Protein AF-A0AAU6WUY3-F1 (afdb_monomer)

Sequence (243 aa):
MKQLLLSMMAFVTIASFNACADSNAGQDPVLAKEFSENVQNFGRTVPVTMEKENGKYRVNFIITAQNFEIRDSKENAAYISMIGEAVKNETPIQIFLKANTNEIVKVGQPTEEDIRYFKSLLIRETSTEAQKAVSVIPNQATLNSLFTQIKNQSCGTSTASSPCITFRYAVDGCYARAHKMRQILLNAGYDCEKQFVYGNLKASTGTCCVSWGYHVAILVSFKNSSGTVEKESSILPFSPADR

Foldseek 3Di:
DDDDDDDDPPPPPPPPPPPPDPDPPDDDPPPPDDDDFDKAWPFKFQWQDWDDDDQWIWIDTPQKFDTAIEGNDPQCPVVSVVNVVSNVVRAMWTFIAGPPGSYTDDIHDDDPVRRVVVCVVPDPDPDPVLVFAAQEAEEPVSVVVLLVVLLLLEPPHPSHDPPGQPLVPPQTCLVVSQVVSQVSRVVVRHGFDKDKDADFDWDDPVVDIYTGRIHIHTWGWYQYPVRDIDIDTCRGSQDPVND

InterPro domains:
  IPR041325 Protein glutaminase [PF18626] (144-229)

Secondary structure (DSSP, 8-state):
----------------------------STT-S---S-EEEEEEE-EEEEEEETTEEEEEESS----EEEE--TTTHHHHHHHHHHHHHT--EEEEEETTS-BEEEEEPPPHHHHHHHHHHS------TTTTSBSEES-HHHHHHHHHHHHHTBTTSTTPPSSPB-TT--SS-HHHHHHHHHHHHHHTTB--EEEEEEEEEEEE-SS-EEEEEEEEEEEEEEE-TTS-EEEEE-SSS--GGG-

pLDDT: mean 82.08, std 21.5, range [34.03, 98.38]

Mean predicted aligned error: 10.73 Å

Nearest PDB structures (foldseek):
  3a55-assembly1_A  TM=9.846E-01  e=5.652E-31  Chryseobacterium proteolyticum
  3a56-assembly2_B  TM=9.783E-01  e=8.605E-31  Chryseobacterium proteolyticum
  2zk9-assembly1_X  TM=9.940E-01  e=7.557E-16  Chryseobacterium proteolyticum
  2ksv-assembly1_A  TM=9.233E-01  e=4.763E-14  Chryseobacterium proteolyticum
  6od8-assembly1_B  TM=2.548E-01  e=2.121E-01  Leishmania major

Structure (mmCIF, N/CA/C/O backbone):
data_AF-A0AAU6WUY3-F1
#
_entry.id   AF-A0AAU6WUY3-F1
#
loop_
_atom_site.group_PDB
_atom_site.id
_atom_site.type_symbol
_atom_site.label_atom_id
_atom_site.label_alt_id
_atom_site.label_comp_id
_atom_site.label_asym_id
_atom_site.label_entity_id
_atom_site.label_seq_id
_atom_site.pdbx_PDB_ins_code
_atom_site.Cartn_x
_atom_site.Cartn_y
_atom_site.Cartn_z
_atom_site.occupancy
_atom_site.B_iso_or_equiv
_atom_site.auth_seq_id
_atom_site.auth_comp_id
_atom_site.auth_asym_id
_atom_site.auth_atom_id
_atom_site.pdbx_PDB_model_num
ATOM 1 N N . MET A 1 1 ? 61.589 -29.752 15.578 1.00 40.12 1 MET A N 1
ATOM 2 C CA . MET A 1 1 ? 61.875 -28.330 15.275 1.00 40.12 1 MET A CA 1
ATOM 3 C C . MET A 1 1 ? 60.892 -27.827 14.232 1.00 40.12 1 MET A C 1
ATOM 5 O O . MET A 1 1 ? 60.634 -28.559 13.287 1.00 40.12 1 MET A O 1
ATOM 9 N N . LYS A 1 2 ? 60.455 -26.572 14.410 1.00 39.59 2 LYS A N 1
ATOM 10 C CA . LYS A 1 2 ? 59.565 -25.742 13.573 1.00 39.59 2 LYS A CA 1
ATOM 11 C C . LYS A 1 2 ? 58.068 -25.849 13.884 1.00 39.59 2 LYS A C 1
ATOM 13 O O . LYS A 1 2 ? 57.295 -26.505 13.203 1.00 39.59 2 LYS A O 1
ATOM 18 N N . GLN A 1 3 ? 57.717 -25.122 14.947 1.00 41.16 3 GLN A N 1
ATOM 19 C CA . GLN A 1 3 ? 56.430 -24.457 15.118 1.00 41.16 3 GLN A CA 1
ATOM 20 C C . GLN A 1 3 ? 56.194 -23.503 13.938 1.00 41.16 3 GLN A C 1
ATOM 22 O O . GLN A 1 3 ? 57.112 -22.779 13.548 1.00 41.16 3 GLN A O 1
ATOM 27 N N . LEU A 1 4 ? 54.973 -23.473 13.411 1.00 41.62 4 LEU A N 1
ATOM 28 C CA . LEU A 1 4 ? 54.480 -22.373 12.589 1.00 41.62 4 LEU A CA 1
ATOM 29 C C . LEU A 1 4 ? 53.161 -21.893 13.188 1.00 41.62 4 LEU A C 1
ATOM 31 O O . LEU A 1 4 ? 52.285 -22.678 13.544 1.00 41.62 4 LEU A O 1
ATOM 35 N N . LEU A 1 5 ? 53.148 -20.586 13.402 1.00 41.94 5 LEU A N 1
ATOM 36 C CA . LEU A 1 5 ? 52.250 -19.817 14.239 1.00 41.94 5 LEU A CA 1
ATOM 37 C C . LEU A 1 5 ? 50.854 -19.650 13.637 1.00 41.94 5 LEU A C 1
ATOM 39 O O . LEU A 1 5 ? 50.663 -19.634 12.424 1.00 41.94 5 LEU A O 1
ATOM 43 N N . LEU A 1 6 ? 49.922 -19.452 14.567 1.00 40.09 6 LEU A N 1
ATOM 44 C CA . LEU A 1 6 ? 48.590 -18.883 14.424 1.00 40.09 6 LEU A CA 1
ATOM 45 C C . LEU A 1 6 ? 48.490 -17.789 13.348 1.00 40.09 6 LEU A C 1
ATOM 47 O O . LEU A 1 6 ? 49.239 -16.815 13.372 1.00 40.09 6 LEU A O 1
ATOM 51 N N . SER A 1 7 ? 47.427 -17.850 12.549 1.00 37.53 7 SER A N 1
ATOM 52 C CA . SER A 1 7 ? 46.682 -16.648 12.169 1.00 37.53 7 SER A CA 1
ATOM 53 C C . SER A 1 7 ? 45.218 -17.019 11.962 1.00 37.53 7 SER A C 1
ATOM 55 O O . SER A 1 7 ? 44.795 -17.496 10.911 1.00 37.53 7 SER A O 1
ATOM 57 N N . MET A 1 8 ? 44.453 -16.866 13.038 1.00 36.66 8 MET A N 1
ATOM 58 C CA . MET A 1 8 ? 43.004 -16.964 13.049 1.00 36.66 8 MET A CA 1
ATOM 59 C C . MET A 1 8 ? 42.473 -15.603 12.580 1.00 36.66 8 MET A C 1
ATOM 61 O O . MET A 1 8 ? 42.298 -14.689 13.381 1.00 36.66 8 MET A O 1
ATOM 65 N N . MET A 1 9 ? 42.272 -15.436 11.270 1.00 38.97 9 MET A N 1
ATOM 66 C CA . MET A 1 9 ? 41.507 -14.304 10.741 1.00 38.97 9 MET A CA 1
ATOM 67 C C . MET A 1 9 ? 40.030 -14.534 11.064 1.00 38.97 9 MET A C 1
ATOM 69 O O . MET A 1 9 ? 39.283 -15.138 10.298 1.00 38.97 9 MET A O 1
ATOM 73 N N . ALA A 1 10 ? 39.614 -14.060 12.235 1.00 35.25 10 ALA A N 1
ATOM 74 C CA . ALA A 1 10 ? 38.214 -13.811 12.517 1.00 35.25 10 ALA A CA 1
ATOM 75 C C . ALA A 1 10 ? 37.766 -12.633 11.639 1.00 35.25 10 ALA A C 1
ATOM 77 O O . ALA A 1 10 ? 38.016 -11.472 11.961 1.00 35.25 10 ALA A O 1
ATOM 78 N N . PHE A 1 11 ? 37.123 -12.928 10.508 1.00 35.56 11 PHE A N 1
ATOM 79 C CA . PHE A 1 11 ? 36.297 -11.941 9.823 1.00 35.56 11 PHE A CA 1
ATOM 80 C C . PHE A 1 11 ? 35.119 -11.624 10.744 1.00 35.56 11 PHE A C 1
ATOM 82 O O . PHE A 1 11 ? 34.145 -12.369 10.818 1.00 35.56 11 PHE A O 1
ATOM 89 N N . VAL A 1 12 ? 35.229 -10.519 11.480 1.00 35.44 12 VAL A 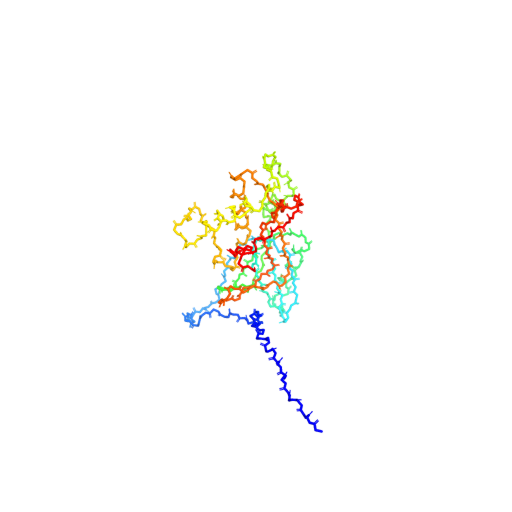N 1
ATOM 90 C CA . VAL A 1 12 ? 34.084 -9.891 12.133 1.00 35.44 12 VAL A CA 1
ATOM 91 C C . VAL A 1 12 ? 33.215 -9.331 11.012 1.00 35.44 12 VAL A C 1
ATOM 93 O O . VAL A 1 12 ? 33.414 -8.213 10.542 1.00 35.44 12 VAL A O 1
ATOM 96 N N . THR A 1 13 ? 32.261 -10.129 10.542 1.00 39.34 13 THR A N 1
ATOM 97 C CA . THR A 1 13 ? 31.106 -9.610 9.815 1.00 39.34 13 THR A CA 1
ATOM 98 C C . THR A 1 13 ? 30.351 -8.707 10.779 1.00 39.34 13 THR A C 1
ATOM 100 O O . THR A 1 13 ? 29.603 -9.184 11.633 1.00 39.34 13 THR A O 1
ATOM 103 N N . ILE A 1 14 ? 30.578 -7.397 10.676 1.00 36.28 14 ILE A N 1
ATOM 104 C CA . ILE A 1 14 ? 29.715 -6.392 11.290 1.00 36.28 14 ILE A CA 1
ATOM 105 C C . ILE A 1 14 ? 28.392 -6.466 10.528 1.00 36.28 14 ILE A C 1
ATOM 107 O O . ILE A 1 14 ? 28.176 -5.761 9.546 1.00 36.28 14 ILE A O 1
ATOM 111 N N . ALA A 1 15 ? 27.520 -7.377 10.948 1.00 35.53 15 ALA A N 1
ATOM 112 C CA . ALA A 1 15 ? 26.130 -7.363 10.546 1.00 35.53 15 ALA A CA 1
ATOM 113 C C . ALA A 1 15 ? 25.514 -6.095 11.144 1.00 35.53 15 ALA A C 1
ATOM 115 O O . ALA A 1 15 ? 25.182 -6.036 12.328 1.00 35.53 15 ALA A O 1
ATOM 116 N N . SER A 1 16 ? 25.422 -5.042 10.335 1.00 35.38 16 SER A N 1
ATOM 117 C CA . SER A 1 16 ? 24.645 -3.854 10.671 1.00 35.38 16 SER A CA 1
ATOM 118 C C . SER A 1 16 ? 23.174 -4.249 10.561 1.00 35.38 16 SER A C 1
ATOM 120 O O . SER A 1 16 ? 22.527 -4.060 9.533 1.00 35.38 16 SER A O 1
ATOM 122 N N . PHE A 1 17 ? 22.649 -4.881 11.609 1.00 35.12 17 PHE A N 1
ATOM 123 C CA . PHE A 1 17 ? 21.224 -5.132 11.742 1.00 35.12 17 PHE A CA 1
ATOM 124 C C . PHE A 1 17 ? 20.516 -3.793 11.969 1.00 35.12 17 PHE A C 1
ATOM 126 O O . PHE A 1 17 ? 20.179 -3.439 13.092 1.00 35.12 17 PHE A O 1
ATOM 133 N N . ASN A 1 18 ? 20.224 -3.063 10.891 1.00 42.22 18 ASN A N 1
ATOM 134 C CA . ASN A 1 18 ? 19.108 -2.117 10.878 1.00 42.22 18 ASN A CA 1
ATOM 135 C C . ASN A 1 18 ? 17.798 -2.915 10.766 1.00 42.22 18 ASN A C 1
ATOM 137 O O . ASN A 1 18 ? 17.021 -2.754 9.827 1.00 42.22 18 ASN A O 1
ATOM 141 N N . ALA A 1 19 ? 17.582 -3.841 11.700 1.00 44.91 19 ALA A N 1
ATOM 142 C CA . ALA A 1 19 ? 16.301 -4.498 11.865 1.00 44.91 19 ALA A CA 1
ATOM 143 C C . ALA A 1 19 ? 15.397 -3.516 12.613 1.00 44.91 19 ALA A C 1
ATOM 145 O O . ALA A 1 19 ? 15.735 -3.071 13.709 1.00 44.91 19 ALA A O 1
ATOM 146 N N . CYS A 1 20 ? 14.264 -3.152 12.012 1.00 48.16 20 CYS A N 1
ATOM 147 C CA . CYS A 1 20 ? 13.238 -2.372 12.692 1.00 48.16 20 CYS A CA 1
ATOM 148 C C . CYS A 1 20 ? 12.723 -3.172 13.898 1.00 48.16 20 CYS A C 1
ATOM 150 O O . CYS A 1 20 ? 11.859 -4.037 13.752 1.00 48.16 20 CYS A O 1
ATOM 152 N N . ALA A 1 21 ? 13.276 -2.906 15.081 1.00 47.56 21 ALA A N 1
ATOM 153 C CA . ALA A 1 21 ? 12.764 -3.430 16.338 1.00 47.56 21 ALA A CA 1
ATOM 154 C C . ALA A 1 21 ? 11.380 -2.830 16.620 1.00 47.56 21 ALA A C 1
ATOM 156 O O . ALA A 1 21 ? 11.106 -1.695 16.218 1.00 47.56 21 ALA A O 1
ATOM 157 N N . ASP A 1 22 ? 10.518 -3.588 17.306 1.00 43.31 22 ASP A N 1
ATOM 158 C CA . ASP A 1 22 ? 9.213 -3.142 17.807 1.00 43.31 22 ASP A CA 1
ATOM 159 C C . ASP A 1 22 ? 9.371 -1.933 18.727 1.00 43.31 22 ASP A C 1
ATOM 161 O O . ASP A 1 22 ? 9.485 -2.028 19.945 1.00 43.31 22 ASP A O 1
ATOM 165 N N . SER A 1 23 ? 9.407 -0.764 18.112 1.00 40.09 23 SER A N 1
ATOM 166 C CA . SER A 1 23 ? 9.369 0.516 18.778 1.00 40.09 23 SER A CA 1
ATOM 167 C C . SER A 1 23 ? 8.110 1.190 18.270 1.00 40.09 23 SER A C 1
ATOM 169 O O . SER A 1 23 ? 7.998 1.550 17.099 1.00 40.09 23 SER A O 1
ATOM 171 N N . ASN A 1 24 ? 7.129 1.307 19.166 1.00 48.69 24 ASN A N 1
ATOM 172 C CA . ASN A 1 24 ? 6.066 2.289 19.035 1.00 48.69 24 ASN A CA 1
ATOM 173 C C . ASN A 1 24 ? 6.765 3.649 18.963 1.00 48.69 24 ASN A C 1
ATOM 175 O O . ASN A 1 24 ? 7.098 4.224 19.999 1.00 48.69 24 ASN A O 1
ATOM 179 N N . ALA A 1 25 ? 7.092 4.102 17.754 1.00 38.44 25 ALA A N 1
ATOM 180 C CA . ALA A 1 25 ? 7.722 5.389 17.536 1.00 38.44 25 ALA A CA 1
ATOM 181 C C . ALA A 1 25 ? 6.677 6.460 17.854 1.00 38.44 25 ALA A C 1
ATOM 183 O O . ALA A 1 25 ? 5.872 6.858 17.012 1.00 38.44 25 ALA A O 1
ATOM 184 N N . GLY A 1 26 ? 6.659 6.838 19.132 1.00 40.81 26 GLY A N 1
ATOM 185 C CA . GLY A 1 26 ? 5.973 8.007 19.633 1.00 40.81 26 GLY A CA 1
ATOM 186 C C . GLY A 1 26 ? 6.422 9.232 18.851 1.00 40.81 26 GLY A C 1
ATOM 187 O O . GLY A 1 26 ? 7.600 9.404 18.539 1.00 40.81 26 GLY A O 1
ATOM 188 N N . GLN A 1 27 ? 5.435 10.052 18.518 1.00 42.16 27 GLN A N 1
ATOM 189 C CA . GLN A 1 27 ? 5.605 11.397 17.994 1.00 42.16 27 GLN A CA 1
ATOM 190 C C . GLN A 1 27 ? 6.476 12.231 18.956 1.00 42.16 27 GLN A C 1
ATOM 192 O O . GLN A 1 27 ? 6.448 12.013 20.169 1.00 42.16 27 GLN A O 1
ATOM 197 N N . ASP A 1 28 ? 7.239 13.178 18.402 1.00 34.03 28 ASP A N 1
ATOM 198 C CA . ASP A 1 28 ? 8.065 14.152 19.131 1.00 34.03 28 ASP A CA 1
ATOM 199 C C . ASP A 1 28 ? 7.352 14.751 20.370 1.00 34.03 28 ASP A C 1
ATOM 201 O O . ASP A 1 28 ? 6.192 15.160 20.274 1.00 34.03 28 ASP A O 1
ATOM 205 N N . PRO A 1 29 ? 8.028 14.893 21.531 1.00 39.06 29 PRO A N 1
ATOM 206 C CA . PRO A 1 29 ? 7.389 15.263 22.799 1.00 39.06 29 PRO A CA 1
ATOM 207 C C . PRO A 1 29 ? 7.098 16.767 22.980 1.00 39.06 29 PRO A C 1
ATOM 209 O O . PRO A 1 29 ? 6.797 17.204 24.091 1.00 39.06 29 PRO A O 1
ATOM 212 N N . VAL A 1 30 ? 7.145 17.589 21.928 1.00 35.44 30 VAL A N 1
ATOM 213 C CA . VAL A 1 30 ? 6.969 19.053 22.036 1.00 35.44 30 VAL A CA 1
ATOM 214 C C . VAL A 1 30 ? 5.628 19.503 21.456 1.00 35.44 30 VAL A C 1
ATOM 216 O O . VAL A 1 30 ? 5.576 20.359 20.586 1.00 35.44 30 VAL A O 1
ATOM 219 N N . LEU A 1 31 ? 4.526 18.912 21.920 1.00 38.56 31 LEU A N 1
ATOM 220 C CA . LEU A 1 31 ? 3.171 19.482 21.784 1.00 38.56 31 LEU A CA 1
ATOM 221 C C . LEU A 1 31 ? 2.159 18.764 22.692 1.00 38.56 31 LEU A C 1
ATOM 223 O O . LEU A 1 31 ? 1.013 18.524 22.333 1.00 38.56 31 LEU A O 1
ATOM 227 N N . ALA A 1 32 ? 2.576 18.411 23.908 1.00 39.41 32 ALA A N 1
ATOM 228 C CA . ALA A 1 32 ? 1.679 17.877 24.926 1.00 39.41 32 ALA A CA 1
ATOM 229 C C . ALA A 1 32 ? 1.196 19.008 25.845 1.00 39.41 32 ALA A C 1
ATOM 231 O O . ALA A 1 32 ? 1.676 19.160 26.967 1.00 39.41 32 ALA A O 1
ATOM 232 N N . LYS A 1 33 ? 0.243 19.817 25.371 1.00 37.31 33 LYS A N 1
ATOM 233 C CA . LYS A 1 33 ? -0.604 20.624 26.258 1.00 37.31 33 LYS A CA 1
ATOM 234 C C . LYS A 1 33 ? -2.048 20.636 25.759 1.00 37.31 33 LYS A C 1
ATOM 236 O O . LYS A 1 33 ? -2.333 21.160 24.693 1.00 37.31 33 LYS A O 1
ATOM 241 N N . GLU A 1 34 ? -2.892 20.044 26.605 1.00 39.94 34 GLU A N 1
ATOM 242 C CA . GLU A 1 34 ? -4.359 20.098 26.661 1.00 39.94 34 GLU A CA 1
ATOM 243 C C . GLU A 1 34 ? -5.139 19.464 25.502 1.00 39.94 34 GLU A C 1
ATOM 245 O O . GLU A 1 34 ? -5.411 20.086 24.484 1.00 39.94 34 GLU A O 1
ATOM 250 N N . PHE A 1 35 ? -5.600 18.226 25.711 1.00 41.66 35 PHE A N 1
ATOM 251 C CA . PHE A 1 35 ? -6.655 17.626 24.897 1.00 41.66 35 PHE A CA 1
ATOM 252 C C . PHE A 1 35 ? -7.702 16.977 25.808 1.00 41.66 35 PHE A C 1
ATOM 254 O O . PHE A 1 35 ? -7.475 15.910 26.378 1.00 41.66 35 PHE A O 1
ATOM 261 N N . SER A 1 36 ? -8.858 17.635 25.929 1.00 44.25 36 SER A N 1
ATOM 262 C CA . SER A 1 36 ? -10.130 16.948 26.165 1.00 44.25 36 SER A CA 1
ATOM 263 C C . SER A 1 36 ? -10.437 16.018 24.978 1.00 44.25 36 SER A C 1
ATOM 265 O O . SER A 1 36 ? -9.755 16.076 23.955 1.00 44.25 36 SER A O 1
ATOM 267 N N . GLU A 1 37 ? -11.422 15.132 25.132 1.00 57.41 37 GLU A N 1
ATOM 268 C CA . GLU A 1 37 ? -11.861 14.068 24.209 1.00 57.41 37 GLU A CA 1
ATOM 269 C C . GLU A 1 37 ? -12.087 14.513 22.741 1.00 57.41 37 GLU A C 1
ATOM 271 O O . GLU A 1 37 ? -13.210 14.582 22.249 1.00 57.41 37 GLU A O 1
ATOM 276 N N . ASN A 1 38 ? -11.020 14.801 21.997 1.00 77.75 38 ASN A N 1
ATOM 277 C CA . ASN A 1 38 ? -11.109 15.183 20.594 1.00 77.75 38 ASN A CA 1
ATOM 278 C C . ASN A 1 38 ? -11.126 13.918 19.732 1.00 77.75 38 ASN A C 1
ATOM 280 O O . ASN A 1 38 ? -10.112 13.244 19.535 1.00 77.75 38 ASN A O 1
ATOM 284 N N . VAL A 1 39 ? -12.319 13.590 19.243 1.00 89.69 39 VAL A N 1
ATOM 285 C CA . VAL A 1 39 ? -12.573 12.503 18.296 1.00 89.69 39 VAL A CA 1
ATOM 286 C C . VAL A 1 39 ? -12.534 13.065 16.874 1.00 89.69 39 VAL A C 1
ATOM 288 O O . VAL A 1 39 ? -13.268 13.994 16.544 1.00 89.69 39 VAL A O 1
ATOM 291 N N . GLN A 1 40 ? -11.698 12.491 16.013 1.00 94.19 40 GLN A N 1
ATOM 292 C CA . GLN A 1 40 ? -11.579 12.844 14.601 1.00 94.19 40 GLN A CA 1
ATOM 293 C C . GLN A 1 40 ? -12.434 11.905 13.743 1.00 94.19 40 GLN A C 1
ATOM 295 O O . GLN A 1 40 ? -12.291 10.686 13.803 1.00 94.19 40 GLN A O 1
ATOM 300 N N . ASN A 1 41 ? -13.301 12.463 12.895 1.00 94.12 41 ASN A N 1
ATOM 301 C CA . ASN A 1 41 ? -14.004 11.683 11.875 1.00 94.12 41 ASN A CA 1
ATOM 302 C C . ASN A 1 41 ? -13.031 11.352 10.732 1.00 94.12 41 ASN A C 1
ATOM 304 O O . ASN A 1 41 ? -12.638 12.244 9.983 1.00 94.12 41 ASN A O 1
ATOM 308 N N . PHE A 1 42 ? -12.639 10.083 10.614 1.00 94.94 42 PHE A N 1
ATOM 309 C CA . PHE A 1 42 ? -11.771 9.604 9.532 1.00 94.94 42 PHE A CA 1
ATOM 310 C C . PHE A 1 42 ? -12.536 9.462 8.212 1.00 94.94 42 PHE A C 1
ATOM 312 O O . PHE A 1 42 ? -11.955 9.551 7.134 1.00 94.94 42 PHE A O 1
ATOM 319 N N . GLY A 1 43 ? -13.855 9.282 8.300 1.00 94.94 43 GLY A N 1
ATOM 320 C CA . GLY A 1 43 ? -14.732 9.066 7.162 1.00 94.94 43 GLY A CA 1
ATOM 321 C C . GLY A 1 43 ? -15.135 7.605 7.018 1.00 94.94 43 GLY A C 1
ATOM 322 O O . GLY A 1 43 ? -15.145 6.836 7.981 1.00 94.94 43 GLY A O 1
ATOM 323 N N . ARG A 1 44 ? -15.537 7.242 5.802 1.00 95.69 44 ARG A N 1
ATOM 324 C CA . ARG A 1 44 ? -16.083 5.925 5.470 1.00 95.69 44 ARG A CA 1
ATOM 325 C C . ARG A 1 44 ? -15.069 5.133 4.670 1.00 95.69 44 ARG A C 1
ATOM 327 O O . ARG A 1 44 ? -14.428 5.677 3.776 1.00 95.69 44 ARG A O 1
ATOM 334 N N . THR A 1 45 ? -14.922 3.861 5.003 1.00 96.56 45 THR A N 1
ATOM 335 C CA . THR A 1 45 ? -13.939 2.978 4.373 1.00 96.56 45 THR A CA 1
ATOM 336 C C . THR A 1 45 ? -14.346 1.515 4.528 1.00 96.56 45 THR A C 1
ATOM 338 O O . THR A 1 45 ? -15.287 1.212 5.259 1.00 96.56 45 THR A O 1
ATOM 341 N N . VAL A 1 46 ? -13.639 0.612 3.850 1.00 96.94 46 VAL A N 1
ATOM 342 C CA . VAL A 1 46 ? -13.846 -0.839 3.927 1.00 96.94 46 VAL A CA 1
ATOM 343 C C . VAL A 1 46 ? -12.648 -1.469 4.641 1.00 96.94 46 VAL A C 1
ATOM 345 O O . VAL A 1 46 ? -11.520 -1.323 4.155 1.00 96.94 46 VAL A O 1
ATOM 348 N N . PRO A 1 47 ? -12.839 -2.128 5.797 1.00 97.19 47 PRO A N 1
ATOM 349 C CA . PRO A 1 47 ? -11.777 -2.881 6.446 1.00 97.19 47 PRO A CA 1
ATOM 350 C C . PRO A 1 47 ? -11.491 -4.155 5.650 1.00 97.19 47 PRO A C 1
ATOM 352 O O . PRO A 1 47 ? -12.408 -4.825 5.188 1.00 97.19 47 PRO A O 1
ATOM 355 N N . VAL A 1 48 ? -10.210 -4.477 5.485 1.00 95.69 48 VAL A N 1
ATOM 356 C CA . VAL A 1 48 ? -9.753 -5.624 4.680 1.00 95.69 48 VAL A CA 1
ATOM 357 C C . VAL A 1 48 ? -9.170 -6.739 5.537 1.00 95.69 48 VAL A C 1
ATOM 359 O O . VAL A 1 48 ? -9.303 -7.910 5.202 1.00 95.69 48 VAL A O 1
ATOM 362 N N . THR A 1 49 ? -8.548 -6.393 6.663 1.00 96.00 49 THR A N 1
ATOM 363 C CA . THR A 1 49 ? -8.016 -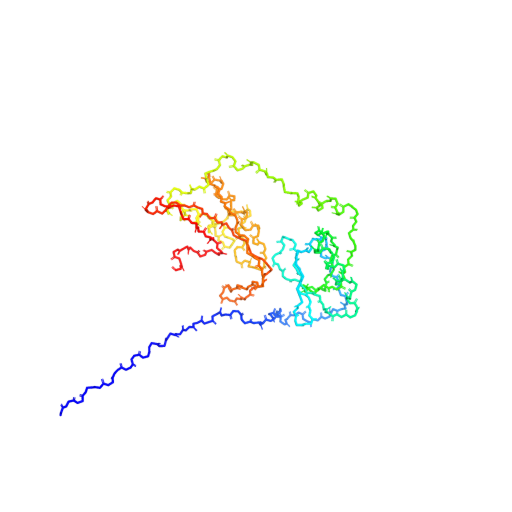7.360 7.624 1.00 96.00 49 THR A CA 1
ATOM 364 C C . THR A 1 49 ? -8.201 -6.843 9.044 1.00 96.00 49 THR A C 1
ATOM 366 O O . THR A 1 49 ? -8.237 -5.634 9.299 1.00 96.00 49 THR A O 1
ATOM 369 N N . MET A 1 50 ? -8.325 -7.784 9.977 1.00 96.56 50 MET A N 1
ATOM 370 C CA . MET A 1 50 ? -8.378 -7.521 11.407 1.00 96.56 50 MET A CA 1
ATOM 371 C C . MET A 1 50 ? -7.677 -8.659 12.141 1.00 96.56 50 MET A C 1
ATOM 373 O O . MET A 1 50 ? -8.088 -9.813 12.045 1.00 96.56 50 MET A O 1
ATOM 377 N N . GLU A 1 51 ? -6.620 -8.337 12.877 1.00 95.62 51 GLU A N 1
ATOM 378 C CA . GLU A 1 51 ? -5.772 -9.317 13.556 1.00 95.62 51 GLU A CA 1
ATOM 379 C C . GLU A 1 51 ? -5.581 -8.922 15.016 1.00 95.62 51 GLU A C 1
ATOM 381 O O . GLU A 1 51 ? -5.317 -7.761 15.326 1.00 95.62 51 GLU A O 1
ATOM 386 N N . LYS A 1 52 ? -5.710 -9.886 15.930 1.00 95.00 52 LYS A N 1
ATOM 387 C CA . LYS A 1 52 ? -5.502 -9.647 17.358 1.00 95.00 52 LYS A CA 1
ATOM 388 C C . LYS A 1 52 ? -4.020 -9.756 17.702 1.00 95.00 52 LYS A C 1
ATOM 390 O O . LYS A 1 52 ? -3.405 -10.787 17.452 1.00 95.00 52 LYS A O 1
ATOM 395 N N . GLU A 1 53 ? -3.474 -8.733 18.347 1.00 90.31 53 GLU A N 1
ATOM 396 C CA . GLU A 1 53 ? -2.083 -8.689 18.789 1.00 90.31 53 GLU A CA 1
ATOM 397 C C . GLU A 1 53 ? -1.968 -7.889 20.094 1.00 90.31 53 GLU A C 1
ATOM 399 O O . GLU A 1 53 ? -2.463 -6.769 20.197 1.00 90.31 53 GLU A O 1
ATOM 404 N N . ASN A 1 54 ? -1.326 -8.466 21.115 1.00 88.50 54 ASN A N 1
ATOM 405 C CA . ASN A 1 54 ? -0.972 -7.780 22.368 1.00 88.50 54 ASN A CA 1
ATOM 406 C C . ASN A 1 54 ? -2.126 -7.006 23.048 1.00 88.50 54 ASN A C 1
ATOM 408 O O . ASN A 1 54 ? -1.952 -5.876 23.502 1.00 88.50 54 ASN A O 1
ATOM 412 N N . GLY A 1 55 ? -3.323 -7.604 23.123 1.00 91.44 55 GLY A N 1
ATOM 413 C CA . GLY A 1 55 ? -4.491 -6.983 23.772 1.00 91.44 55 GLY A CA 1
ATOM 414 C C . GLY A 1 55 ? -5.159 -5.867 22.956 1.00 91.44 55 GLY A C 1
ATOM 415 O O . GLY A 1 55 ? -5.996 -5.125 23.471 1.00 91.44 55 GLY A O 1
ATOM 416 N N . LYS A 1 56 ? -4.807 -5.743 21.676 1.00 96.44 56 LYS A N 1
ATOM 417 C CA . LYS A 1 56 ? -5.452 -4.860 20.706 1.00 96.44 56 LYS A CA 1
ATOM 418 C C . LYS A 1 56 ? -5.779 -5.641 19.437 1.00 96.44 56 LYS A C 1
ATOM 420 O O . LYS A 1 56 ? -5.285 -6.747 19.228 1.00 96.44 56 LYS A O 1
ATOM 425 N N . TYR A 1 57 ? -6.601 -5.055 18.581 1.00 97.38 57 TYR A N 1
ATOM 426 C CA . TYR A 1 57 ? -6.757 -5.502 17.205 1.00 97.38 57 TYR A CA 1
ATOM 427 C C . TYR A 1 57 ? -6.094 -4.496 16.280 1.00 97.38 57 TYR A C 1
ATOM 429 O O . TYR A 1 57 ? -6.424 -3.312 16.340 1.00 97.38 57 TYR A O 1
ATOM 437 N N . ARG A 1 58 ? -5.196 -4.972 15.418 1.00 97.06 58 ARG A N 1
ATOM 438 C CA . ARG A 1 58 ? -4.729 -4.234 14.249 1.00 97.06 58 ARG A CA 1
ATOM 439 C C . ARG A 1 58 ? -5.782 -4.362 13.155 1.00 97.06 58 ARG A C 1
ATOM 441 O O . ARG A 1 58 ? -6.210 -5.469 12.841 1.00 97.06 58 ARG A O 1
ATOM 448 N N . VAL A 1 59 ? -6.181 -3.237 12.581 1.00 97.38 59 VAL A N 1
ATOM 449 C CA . VAL A 1 59 ? -7.171 -3.140 11.509 1.00 97.38 59 VAL A CA 1
ATOM 450 C C . VAL A 1 59 ? -6.518 -2.455 10.317 1.00 97.38 59 VAL A C 1
ATOM 452 O O . VAL A 1 59 ? -5.879 -1.411 10.470 1.00 97.38 59 VAL A O 1
ATOM 455 N N . ASN A 1 60 ? -6.689 -3.026 9.128 1.00 97.12 60 ASN A N 1
ATOM 456 C CA . ASN A 1 60 ? -6.284 -2.391 7.881 1.00 97.12 60 ASN A CA 1
ATOM 457 C C . ASN A 1 60 ? -7.505 -2.052 7.044 1.00 97.12 60 ASN A C 1
ATOM 459 O O . ASN A 1 60 ? -8.479 -2.804 7.003 1.00 97.12 60 ASN A O 1
ATOM 463 N N . PHE A 1 61 ? -7.424 -0.927 6.348 1.00 97.00 61 PHE A N 1
ATOM 464 C CA . PHE A 1 61 ? -8.473 -0.452 5.462 1.00 97.00 61 PHE A CA 1
ATOM 465 C C . PHE A 1 61 ? -8.004 -0.484 4.016 1.00 97.00 61 PHE A C 1
ATOM 467 O O . PHE A 1 61 ? -6.808 -0.483 3.728 1.00 97.00 61 PHE A O 1
ATOM 474 N N . ILE A 1 62 ? -8.960 -0.494 3.096 1.00 94.06 62 ILE A N 1
ATOM 475 C CA . ILE A 1 62 ? -8.657 -0.387 1.679 1.00 94.06 62 ILE A CA 1
ATOM 476 C C . ILE A 1 62 ? -7.889 0.912 1.378 1.00 94.06 62 ILE A C 1
ATOM 478 O O . ILE A 1 62 ? -8.098 1.945 2.017 1.00 94.06 62 ILE A O 1
ATOM 482 N N . ILE A 1 63 ? -7.019 0.864 0.365 1.00 93.31 63 ILE A N 1
ATOM 483 C CA . ILE A 1 63 ? -6.195 1.972 -0.143 1.00 93.31 63 ILE A CA 1
ATOM 484 C C . ILE A 1 63 ? -5.079 2.407 0.816 1.00 93.31 63 ILE A C 1
ATOM 486 O O . ILE A 1 63 ? -3.925 2.420 0.401 1.00 93.31 63 ILE A O 1
ATOM 490 N N . THR A 1 64 ? -5.357 2.760 2.068 1.00 96.12 64 THR A N 1
ATOM 491 C CA . THR A 1 64 ? -4.297 3.191 2.996 1.00 96.12 64 THR A CA 1
ATOM 492 C C . THR A 1 64 ? -3.401 2.021 3.397 1.00 96.12 64 THR A C 1
ATOM 494 O O . THR A 1 64 ? -3.873 0.941 3.742 1.00 96.12 64 THR A O 1
ATOM 497 N N . ALA A 1 65 ? -2.086 2.229 3.350 1.00 95.31 65 ALA A N 1
ATOM 498 C CA . ALA A 1 65 ? -1.118 1.242 3.821 1.00 95.31 65 ALA A CA 1
ATOM 499 C C . ALA A 1 65 ? -0.985 1.236 5.352 1.00 95.31 65 ALA A C 1
ATOM 501 O O . ALA A 1 65 ? -0.365 0.329 5.901 1.00 95.31 65 ALA A O 1
ATOM 502 N N . GLN A 1 66 ? -1.531 2.241 6.041 1.00 96.19 66 GLN A N 1
ATOM 503 C CA . GLN A 1 66 ? -1.353 2.414 7.476 1.00 96.19 66 GLN A CA 1
ATOM 504 C C . GLN A 1 66 ? -2.095 1.348 8.287 1.00 96.19 66 GLN A C 1
ATOM 506 O O . GLN A 1 66 ? -3.143 0.825 7.900 1.00 96.19 66 GLN A O 1
ATOM 511 N N . ASN A 1 67 ? -1.532 1.056 9.455 1.00 95.94 67 ASN A N 1
ATOM 512 C CA . ASN A 1 67 ? -2.151 0.217 10.468 1.00 95.94 67 ASN A CA 1
ATOM 513 C C . ASN A 1 67 ? -2.978 1.089 11.420 1.00 95.94 67 ASN A C 1
ATOM 515 O O . ASN A 1 67 ? -2.499 2.127 11.887 1.00 95.94 67 ASN A O 1
ATOM 519 N N . PHE A 1 68 ? -4.191 0.636 11.725 1.00 97.44 68 PHE A N 1
ATOM 520 C CA . PHE A 1 68 ? -5.057 1.204 12.754 1.00 97.44 68 PHE A CA 1
ATOM 521 C C . PHE A 1 68 ? -5.201 0.219 13.901 1.00 97.44 68 PHE A C 1
ATOM 523 O O . PHE A 1 68 ? -4.994 -0.980 13.720 1.00 97.44 68 PHE A O 1
ATOM 530 N N . GLU A 1 69 ? -5.546 0.712 15.084 1.00 97.50 69 GLU A N 1
ATOM 531 C CA . GLU A 1 69 ? -5.707 -0.139 16.257 1.00 97.50 69 GLU A CA 1
ATOM 532 C C . GLU A 1 69 ? -6.993 0.150 17.022 1.00 97.50 69 GLU A C 1
ATOM 534 O O . GLU A 1 69 ? -7.412 1.295 17.148 1.00 97.50 69 GLU A O 1
ATOM 539 N N . ILE A 1 70 ? -7.608 -0.892 17.574 1.00 97.88 70 ILE A N 1
ATOM 540 C CA . ILE A 1 70 ? -8.701 -0.782 18.544 1.00 97.88 70 ILE A CA 1
ATOM 541 C C . ILE A 1 70 ? -8.378 -1.651 19.759 1.00 97.88 70 ILE A C 1
ATOM 543 O O . ILE A 1 70 ? -7.954 -2.800 19.619 1.00 97.88 70 ILE A O 1
ATOM 547 N N . ARG A 1 71 ? -8.535 -1.106 20.970 1.00 97.25 71 ARG A N 1
ATOM 548 C CA . ARG A 1 71 ? -8.264 -1.857 22.209 1.00 97.25 71 ARG A CA 1
ATOM 549 C C . ARG A 1 71 ? -9.294 -2.958 22.406 1.00 97.25 71 ARG A C 1
ATOM 551 O O . ARG A 1 71 ? -10.486 -2.698 22.251 1.00 97.25 71 ARG A O 1
ATOM 558 N N . ASP A 1 72 ? -8.839 -4.135 22.827 1.00 97.38 72 ASP A N 1
ATOM 559 C CA . ASP A 1 72 ? -9.714 -5.236 23.223 1.00 97.38 72 ASP A CA 1
ATOM 560 C C . ASP A 1 72 ? -10.298 -4.961 24.618 1.00 97.38 72 ASP A C 1
ATOM 562 O O . ASP A 1 72 ? -9.724 -5.321 25.645 1.00 97.38 72 ASP A O 1
ATOM 566 N N . SER A 1 73 ? -11.415 -4.233 24.659 1.00 96.50 73 SER A N 1
ATOM 567 C CA . SER A 1 73 ? -12.120 -3.864 25.888 1.00 96.50 73 SER A CA 1
ATOM 568 C C . SER A 1 73 ? -13.614 -4.158 25.771 1.00 96.50 73 SER A C 1
ATOM 570 O O . SER A 1 73 ? -14.168 -4.252 24.674 1.00 96.50 73 SER A O 1
ATOM 572 N N . LYS A 1 74 ? -14.298 -4.258 26.919 1.00 96.38 74 LYS A N 1
ATOM 573 C CA . LYS A 1 74 ? -15.760 -4.437 26.954 1.00 96.38 74 LYS A CA 1
ATOM 574 C C . LYS A 1 74 ? -16.500 -3.288 26.262 1.00 96.38 74 LYS A C 1
ATOM 576 O O . LYS A 1 74 ? -17.504 -3.527 25.604 1.00 96.38 74 LYS A O 1
ATOM 581 N N . GLU A 1 75 ? -15.983 -2.069 26.383 1.00 95.62 75 GLU A N 1
ATOM 582 C CA . GLU A 1 75 ? -16.542 -0.859 25.763 1.00 95.62 75 GLU A CA 1
ATOM 583 C C . GLU A 1 75 ? -16.472 -0.919 24.231 1.00 95.62 75 GLU A C 1
ATOM 585 O O . GLU A 1 75 ? -17.402 -0.498 23.548 1.00 95.62 75 GLU A O 1
ATOM 590 N N . ASN A 1 76 ? -15.405 -1.512 23.691 1.00 97.56 76 ASN A N 1
ATOM 591 C CA . ASN A 1 76 ? -15.188 -1.633 22.252 1.00 97.56 76 ASN A CA 1
ATOM 592 C C . ASN A 1 76 ? -15.786 -2.906 21.642 1.00 97.56 76 ASN A C 1
ATOM 594 O O . ASN A 1 76 ? -15.714 -3.074 20.427 1.00 97.56 76 ASN A O 1
ATOM 598 N N . ALA A 1 77 ? -16.378 -3.804 22.436 1.00 97.62 77 ALA A N 1
ATOM 599 C CA . ALA A 1 77 ? -16.816 -5.121 21.969 1.00 97.62 77 ALA A CA 1
ATOM 600 C C . ALA A 1 77 ? -17.791 -5.045 20.778 1.00 97.62 77 ALA A C 1
ATOM 602 O O . ALA A 1 77 ? -17.644 -5.786 19.806 1.00 97.62 77 ALA A O 1
ATOM 603 N N . ALA A 1 78 ? -18.742 -4.106 20.814 1.00 97.81 78 ALA A N 1
ATOM 604 C CA . ALA A 1 78 ? -19.676 -3.888 19.710 1.00 97.81 78 ALA A CA 1
ATOM 605 C C . ALA A 1 78 ? -18.962 -3.386 18.441 1.00 97.81 78 ALA A C 1
ATOM 607 O O . ALA A 1 78 ? -19.212 -3.893 17.351 1.00 97.81 78 ALA A O 1
ATOM 608 N N . TYR A 1 79 ? -18.024 -2.443 18.580 1.00 98.38 79 TYR A N 1
ATOM 609 C CA . TYR A 1 79 ? -17.241 -1.918 17.458 1.00 98.38 79 TYR A CA 1
ATOM 610 C C . TYR A 1 79 ? -16.322 -2.976 16.846 1.00 98.38 79 TYR A C 1
ATOM 612 O O . TYR A 1 79 ? -16.240 -3.084 15.627 1.00 98.38 79 TYR A O 1
ATOM 620 N N . ILE A 1 80 ? -15.677 -3.791 17.683 1.00 98.38 80 ILE A N 1
ATOM 621 C CA . ILE A 1 80 ? -14.849 -4.926 17.261 1.00 98.38 80 ILE A CA 1
ATOM 622 C C . ILE A 1 80 ? -15.687 -5.910 16.442 1.00 98.38 80 ILE A C 1
ATOM 624 O O . ILE A 1 80 ? -15.263 -6.320 15.363 1.00 98.38 80 ILE A O 1
ATOM 628 N N . SER A 1 81 ? -16.896 -6.237 16.911 1.00 97.94 81 SER A N 1
ATOM 629 C CA . SER A 1 81 ? -17.822 -7.104 16.177 1.00 97.94 81 SER A CA 1
ATOM 630 C C . SER A 1 81 ? -18.219 -6.505 14.826 1.00 97.94 81 SER A C 1
ATOM 632 O O . SER A 1 81 ? -18.196 -7.210 13.822 1.00 97.94 81 SER A O 1
ATOM 634 N N . MET A 1 82 ? -18.536 -5.206 14.783 1.00 97.88 82 MET A N 1
ATOM 635 C CA . MET A 1 82 ? -18.893 -4.514 13.540 1.00 97.88 82 MET A CA 1
ATOM 636 C C . MET A 1 82 ? -17.745 -4.517 12.526 1.00 97.88 82 MET A C 1
ATOM 638 O O . MET A 1 82 ? -17.976 -4.774 11.349 1.00 97.88 82 MET A O 1
ATOM 642 N N . ILE A 1 83 ? -16.509 -4.261 12.968 1.00 98.38 83 ILE A N 1
ATOM 643 C CA . ILE A 1 83 ? -15.332 -4.316 12.090 1.00 98.38 83 ILE A CA 1
ATOM 644 C C . ILE A 1 83 ? -15.134 -5.744 11.572 1.00 98.38 83 ILE A C 1
ATOM 646 O O . ILE A 1 83 ? -14.945 -5.925 10.374 1.00 98.38 83 ILE A O 1
ATOM 650 N N . GLY A 1 84 ? -15.213 -6.756 12.441 1.00 97.94 84 GLY A N 1
ATOM 651 C CA . GLY A 1 84 ? -15.042 -8.155 12.042 1.00 97.94 84 GLY A CA 1
ATOM 652 C C . GLY A 1 84 ? -16.081 -8.620 11.017 1.00 97.94 84 GLY A C 1
ATOM 653 O O . GLY A 1 84 ? -15.738 -9.293 10.045 1.00 97.94 84 GLY A O 1
ATOM 654 N N . GLU A 1 85 ? -17.343 -8.221 11.188 1.00 97.31 85 GLU A N 1
ATOM 655 C CA . GLU A 1 85 ? -18.397 -8.490 10.207 1.00 97.31 85 GLU A CA 1
ATOM 656 C C . GLU A 1 85 ? -18.152 -7.745 8.889 1.00 97.31 85 GLU A C 1
ATOM 658 O O . GLU A 1 85 ? -18.280 -8.333 7.814 1.00 97.31 85 GLU A O 1
ATOM 663 N N . ALA A 1 86 ? -17.726 -6.483 8.963 1.00 97.00 86 ALA A N 1
ATOM 664 C CA . ALA A 1 86 ? -17.409 -5.684 7.789 1.00 97.00 86 ALA A CA 1
ATOM 665 C C . ALA A 1 86 ? -16.215 -6.230 6.991 1.00 97.00 86 ALA A C 1
ATOM 667 O O . ALA A 1 86 ? -16.264 -6.208 5.764 1.00 97.00 86 ALA A O 1
ATOM 668 N N . VAL A 1 87 ? -15.194 -6.780 7.661 1.00 97.00 87 VAL A N 1
ATOM 669 C CA . VAL A 1 87 ? -14.079 -7.496 7.012 1.00 97.00 87 VAL A CA 1
ATOM 670 C C . VAL A 1 87 ? -14.598 -8.723 6.268 1.00 97.00 87 VAL A C 1
ATOM 672 O O . VAL A 1 87 ? -14.258 -8.933 5.109 1.00 97.00 87 VAL A O 1
ATOM 675 N N . LYS A 1 88 ? -15.449 -9.532 6.913 1.00 96.25 88 LYS A N 1
ATOM 676 C CA . LYS A 1 88 ? -15.990 -10.762 6.316 1.00 96.25 88 LYS A CA 1
ATOM 677 C C . LYS A 1 88 ? -16.853 -10.488 5.082 1.00 96.25 88 LYS A C 1
ATOM 679 O O . LYS A 1 88 ? -16.839 -11.279 4.142 1.00 96.25 88 LYS A O 1
ATOM 684 N N . ASN A 1 89 ? -17.628 -9.409 5.120 1.00 93.69 89 ASN A N 1
ATOM 685 C CA . ASN A 1 89 ? -18.616 -9.086 4.094 1.00 93.69 89 ASN A CA 1
ATOM 686 C C . ASN A 1 89 ? -18.119 -8.044 3.076 1.00 93.69 89 ASN A C 1
ATOM 688 O O . ASN A 1 89 ? -18.880 -7.683 2.178 1.00 93.69 89 ASN A O 1
ATOM 692 N N . GLU A 1 90 ? -16.889 -7.540 3.230 1.00 92.94 90 GLU A N 1
ATOM 693 C CA . GLU A 1 90 ? -16.317 -6.435 2.445 1.00 92.94 90 GLU A CA 1
ATOM 694 C C . GLU A 1 90 ? -17.251 -5.207 2.377 1.00 92.94 90 GLU A C 1
ATOM 696 O O . GLU A 1 90 ? -17.444 -4.581 1.332 1.00 92.94 90 GLU A O 1
ATOM 701 N N . THR A 1 91 ? -17.875 -4.858 3.506 1.00 94.44 91 THR A N 1
ATOM 702 C CA . THR A 1 91 ? -18.837 -3.747 3.588 1.00 94.44 91 THR A CA 1
ATOM 703 C C . THR A 1 91 ? -18.221 -2.495 4.204 1.00 94.44 91 THR A C 1
ATOM 705 O O . THR A 1 91 ? -17.379 -2.600 5.098 1.00 94.44 91 THR A O 1
ATOM 708 N N . PRO A 1 92 ? -18.657 -1.291 3.791 1.00 97.12 92 PRO A N 1
ATOM 709 C CA . PRO A 1 92 ? -18.142 -0.061 4.370 1.00 97.12 92 PRO A CA 1
ATOM 710 C C . PRO A 1 92 ? -18.606 0.137 5.815 1.00 97.12 92 PRO A C 1
ATOM 712 O O . PRO A 1 92 ? -19.676 -0.315 6.209 1.00 97.12 92 PRO A O 1
ATOM 715 N N . ILE A 1 93 ? -17.811 0.874 6.584 1.00 97.38 93 ILE A N 1
ATOM 716 C CA . ILE A 1 93 ? -18.123 1.364 7.931 1.00 97.38 93 ILE A CA 1
ATOM 717 C C . ILE A 1 93 ? -17.590 2.787 8.091 1.00 97.38 93 ILE A C 1
ATOM 719 O O . ILE A 1 93 ? -16.660 3.202 7.391 1.00 97.38 93 ILE A O 1
ATOM 723 N N . GLN A 1 94 ? -18.169 3.549 9.018 1.00 97.56 94 GLN A N 1
ATOM 724 C CA . GLN A 1 94 ? -17.657 4.872 9.371 1.00 97.56 94 GLN A CA 1
ATOM 725 C C . GLN A 1 94 ? -16.692 4.770 10.552 1.00 97.56 94 GLN A C 1
ATOM 727 O O . GLN A 1 94 ? -17.038 4.200 11.583 1.00 97.56 94 GLN A O 1
ATOM 732 N N . ILE A 1 95 ? -15.503 5.353 10.424 1.00 97.88 95 ILE A N 1
ATOM 733 C CA . ILE A 1 95 ? -14.443 5.273 11.430 1.00 97.88 95 ILE A CA 1
ATOM 734 C C . ILE A 1 95 ? -14.243 6.624 12.108 1.00 97.88 95 ILE A C 1
ATOM 736 O O . ILE A 1 95 ? -14.172 7.675 11.466 1.00 97.88 95 ILE A O 1
ATOM 740 N N . PHE A 1 96 ? -14.102 6.573 13.427 1.00 97.38 96 PHE A N 1
ATOM 741 C CA . PHE A 1 96 ? -13.735 7.707 14.255 1.00 97.38 96 PHE A CA 1
ATOM 742 C C . PHE A 1 96 ? -12.489 7.357 15.059 1.00 97.38 96 PHE A C 1
ATOM 744 O O . PHE A 1 96 ? -12.434 6.320 15.729 1.00 97.38 96 PHE A O 1
ATOM 751 N N . LEU A 1 97 ? -11.497 8.234 14.986 1.00 97.31 97 LEU A N 1
ATOM 752 C CA . LEU A 1 97 ? -10.191 8.056 15.597 1.00 97.31 97 LEU A CA 1
ATOM 753 C C . LEU A 1 97 ? -10.031 8.992 16.785 1.00 97.31 97 LEU A C 1
ATOM 755 O O . LEU A 1 97 ? -10.632 10.066 16.839 1.00 97.31 97 LEU A O 1
ATOM 759 N N . LYS A 1 98 ? -9.178 8.613 17.724 1.00 95.75 98 LYS A N 1
ATOM 760 C CA . LYS A 1 98 ? -8.631 9.559 18.688 1.00 95.75 98 LYS A CA 1
ATOM 761 C C . LYS A 1 98 ? -7.744 10.564 17.945 1.00 95.75 98 LYS A C 1
ATOM 763 O O . LYS A 1 98 ? -6.977 10.182 17.065 1.00 95.75 98 LYS A O 1
ATOM 768 N N . ALA A 1 99 ? -7.859 11.850 18.278 1.00 91.94 99 ALA A N 1
ATOM 769 C CA . ALA A 1 99 ? -7.114 12.902 17.590 1.00 91.94 99 ALA A CA 1
ATOM 770 C C . ALA A 1 99 ? -5.606 12.609 17.529 1.00 91.94 99 ALA A C 1
ATOM 772 O O . ALA A 1 99 ? -4.989 12.258 18.536 1.00 91.94 99 ALA A O 1
ATOM 773 N N . ASN A 1 100 ? -5.028 12.812 16.342 1.00 89.94 100 ASN A N 1
ATOM 774 C CA . ASN A 1 100 ? -3.602 12.650 16.042 1.00 89.94 100 ASN A CA 1
ATOM 775 C C . ASN A 1 100 ? -3.047 11.226 16.235 1.00 89.94 100 ASN A C 1
ATOM 777 O O . ASN A 1 100 ? -1.827 11.049 16.268 1.00 89.94 100 ASN A O 1
ATOM 781 N N . THR A 1 101 ? -3.908 10.210 16.332 1.00 95.12 101 THR A N 1
ATOM 782 C CA . THR A 1 101 ? -3.499 8.803 16.400 1.00 95.12 101 THR A CA 1
ATOM 783 C C . THR A 1 101 ? -4.292 7.945 15.411 1.00 95.12 101 THR A C 1
ATOM 785 O O . THR A 1 101 ? -5.322 8.358 14.883 1.00 95.12 101 THR A O 1
ATOM 788 N N . ASN A 1 102 ? -3.828 6.712 15.195 1.00 96.12 102 ASN A N 1
ATOM 789 C CA . ASN A 1 102 ? -4.560 5.693 14.438 1.00 96.12 102 ASN A CA 1
ATOM 790 C C . ASN A 1 102 ? -5.392 4.777 15.364 1.00 96.12 102 ASN A C 1
ATOM 792 O O . ASN A 1 102 ? -5.706 3.642 15.004 1.00 96.12 102 ASN A O 1
ATOM 796 N N . GLU A 1 103 ? -5.728 5.251 16.570 1.00 97.25 103 GLU A N 1
ATOM 797 C CA . GLU A 1 103 ? -6.551 4.522 17.539 1.00 97.25 103 GLU A CA 1
ATOM 798 C C . GLU A 1 103 ? -8.036 4.758 17.242 1.00 97.25 103 GLU A C 1
ATOM 800 O O . GLU A 1 103 ? -8.534 5.879 17.347 1.00 97.25 103 GLU A O 1
ATOM 805 N N . ILE A 1 104 ? -8.751 3.696 16.882 1.00 98.00 104 ILE A N 1
ATOM 806 C CA . ILE A 1 104 ? -10.190 3.702 16.637 1.00 98.00 104 ILE A CA 1
ATOM 807 C C . ILE A 1 104 ? -10.913 3.754 17.982 1.00 98.00 104 ILE A C 1
ATOM 809 O O . ILE A 1 104 ? -10.715 2.898 18.845 1.00 98.00 104 ILE A O 1
ATOM 813 N N . VAL A 1 105 ? -11.790 4.745 18.131 1.00 96.81 105 VAL A N 1
ATOM 814 C CA . VAL A 1 105 ? -12.581 4.968 19.354 1.00 96.81 105 VAL A CA 1
ATOM 815 C C . VAL A 1 105 ? -14.080 4.796 19.135 1.00 96.81 105 VAL A C 1
ATOM 817 O O . VAL A 1 105 ? -14.828 4.630 20.095 1.00 96.81 105 VAL A O 1
ATOM 820 N N . LYS A 1 106 ? -14.541 4.830 17.879 1.00 97.50 106 LYS A N 1
ATOM 821 C CA . LYS A 1 106 ? -15.943 4.591 17.528 1.00 97.50 106 LYS A CA 1
ATOM 822 C C . LYS A 1 106 ? -16.080 4.112 16.087 1.00 97.50 106 LYS A C 1
ATOM 824 O O . LYS A 1 106 ? -15.338 4.539 15.202 1.00 97.50 106 LYS A O 1
ATOM 829 N N . VAL A 1 107 ? -17.078 3.259 15.864 1.00 97.69 107 VAL A N 1
ATOM 830 C CA . VAL A 1 107 ? -17.463 2.762 14.541 1.00 97.69 107 VAL A CA 1
ATOM 831 C C . VAL A 1 107 ? -18.949 3.033 14.318 1.00 97.69 107 VAL A C 1
ATOM 833 O O . VAL A 1 107 ? -19.777 2.756 15.184 1.00 97.69 107 VAL A O 1
ATOM 836 N N . GLY A 1 108 ? -19.278 3.623 13.173 1.00 95.44 108 GLY A N 1
ATOM 837 C CA . GLY A 1 108 ? -20.644 3.882 12.728 1.00 95.44 108 GLY A CA 1
ATOM 838 C C . GLY A 1 108 ? -21.088 2.900 11.648 1.00 95.44 108 GLY A C 1
ATOM 839 O O . GLY A 1 108 ? -20.271 2.405 10.869 1.00 95.44 108 GLY A O 1
ATOM 840 N N . GLN A 1 109 ? -22.395 2.644 11.600 1.00 93.50 109 GLN A N 1
ATOM 841 C CA . GLN A 1 109 ? -23.025 1.857 10.541 1.00 93.50 109 GLN A CA 1
ATOM 842 C C . GLN A 1 109 ? -22.949 2.601 9.194 1.00 93.50 109 GLN A C 1
ATOM 844 O O . GLN A 1 109 ? -23.055 3.833 9.185 1.00 93.50 109 GLN A O 1
ATOM 849 N N . PRO A 1 110 ? -22.779 1.893 8.066 1.00 90.56 110 PRO A N 1
ATOM 850 C CA . PRO A 1 110 ? -22.882 2.502 6.744 1.00 90.56 110 PRO A CA 1
ATOM 851 C C . PRO A 1 110 ? -24.330 2.867 6.407 1.00 90.56 110 PRO A C 1
ATOM 853 O O . PRO A 1 110 ? -25.273 2.237 6.887 1.00 90.56 110 PRO A O 1
ATOM 856 N N . THR A 1 111 ? -24.518 3.849 5.528 1.00 91.44 111 THR A N 1
ATOM 857 C CA . THR A 1 111 ? -25.812 4.075 4.872 1.00 91.44 111 THR A CA 1
ATOM 858 C C . THR A 1 111 ? -25.969 3.157 3.655 1.00 91.44 111 THR A C 1
ATOM 860 O O . THR A 1 111 ? -24.997 2.613 3.126 1.00 91.44 111 THR A O 1
ATOM 863 N N . GLU A 1 112 ? -27.194 2.998 3.148 1.00 91.25 112 GLU A N 1
ATOM 864 C CA . GLU A 1 112 ? -27.421 2.268 1.890 1.00 91.25 112 GLU A CA 1
ATOM 865 C C . GLU A 1 112 ? -26.694 2.911 0.698 1.00 91.25 112 GLU A C 1
ATOM 867 O O . GLU A 1 112 ? -26.233 2.213 -0.211 1.00 91.25 112 GLU A O 1
ATOM 872 N N . GLU A 1 113 ? -26.561 4.239 0.710 1.00 91.94 113 GLU A N 1
ATOM 873 C CA . GLU A 1 113 ? -25.804 4.990 -0.292 1.00 91.94 113 GLU A CA 1
ATOM 874 C C . GLU A 1 113 ? -24.314 4.652 -0.233 1.00 91.94 113 GLU A C 1
ATOM 876 O O . GLU A 1 113 ? -23.700 4.443 -1.278 1.00 91.94 113 GLU A O 1
ATOM 881 N N . ASP A 1 114 ? -23.751 4.509 0.971 1.00 91.12 114 ASP A N 1
ATOM 882 C CA . ASP A 1 114 ? -22.356 4.103 1.154 1.00 91.12 114 ASP A CA 1
ATOM 883 C C . ASP A 1 114 ? -22.112 2.717 0.576 1.00 91.12 114 ASP A C 1
ATOM 885 O O . ASP A 1 114 ? -21.168 2.508 -0.186 1.00 91.12 114 ASP A O 1
ATOM 889 N N . ILE A 1 115 ? -22.993 1.767 0.893 1.00 91.12 115 ILE A N 1
ATOM 890 C CA . ILE A 1 115 ? -22.897 0.400 0.378 1.00 91.12 115 ILE A CA 1
ATOM 891 C C . ILE A 1 115 ? -22.934 0.415 -1.151 1.00 91.12 115 ILE A C 1
ATOM 893 O O . ILE A 1 115 ? -22.134 -0.267 -1.791 1.00 91.12 115 ILE A O 1
ATOM 897 N N . ARG A 1 116 ? -23.835 1.200 -1.751 1.00 91.00 116 ARG A N 1
ATOM 898 C CA . ARG A 1 116 ? -23.943 1.320 -3.210 1.00 91.00 116 ARG A CA 1
ATOM 899 C C . ARG A 1 116 ? -22.685 1.932 -3.827 1.00 91.00 116 ARG A C 1
ATOM 901 O O . ARG A 1 116 ? -22.184 1.398 -4.812 1.00 91.00 116 ARG A O 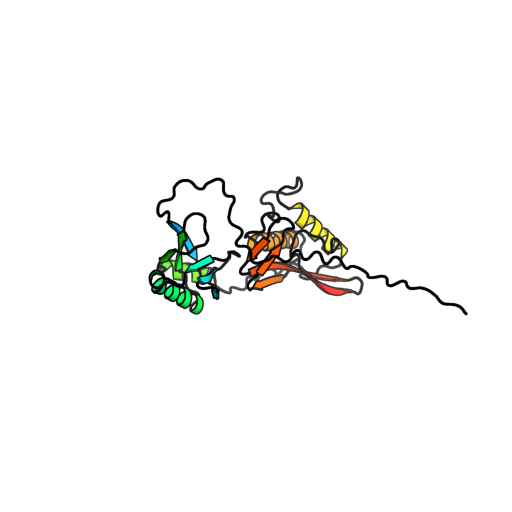1
ATOM 908 N N . TYR A 1 117 ? -22.173 3.008 -3.236 1.00 91.31 117 TYR A N 1
ATOM 909 C CA . TYR A 1 117 ? -20.977 3.710 -3.698 1.00 91.31 117 TYR A CA 1
ATOM 910 C C . TYR A 1 117 ? -19.725 2.827 -3.637 1.00 91.31 117 TYR A C 1
ATOM 912 O O . TYR A 1 117 ? -19.007 2.690 -4.625 1.00 91.31 117 TYR A O 1
ATOM 920 N N . PHE A 1 118 ? -19.471 2.163 -2.507 1.00 90.12 118 PHE A N 1
ATOM 921 C CA . PHE A 1 118 ? -18.306 1.284 -2.390 1.00 90.12 118 PHE A CA 1
ATOM 922 C C . PHE A 1 118 ? -18.430 0.058 -3.294 1.00 90.12 118 PHE A C 1
ATOM 924 O O . PHE A 1 118 ? -17.449 -0.320 -3.930 1.00 90.12 118 PHE A O 1
ATOM 931 N N . LYS A 1 119 ? -19.635 -0.505 -3.453 1.00 87.56 119 LYS A N 1
ATOM 932 C CA . LYS A 1 119 ? -19.856 -1.575 -4.431 1.00 87.56 119 LYS A CA 1
ATOM 933 C C . LYS A 1 119 ? -19.528 -1.138 -5.850 1.00 87.56 119 LYS A C 1
ATOM 935 O O . LYS A 1 119 ? -18.972 -1.958 -6.560 1.00 87.56 119 LYS A O 1
ATOM 940 N N . SER A 1 120 ? -19.821 0.103 -6.260 1.00 87.94 120 SER A N 1
ATOM 941 C CA . SER A 1 120 ? -19.498 0.572 -7.616 1.00 87.94 120 SER A CA 1
ATOM 942 C C . SER A 1 120 ? -18.009 0.853 -7.830 1.00 87.94 120 SER A C 1
ATOM 944 O O . SER A 1 120 ? -17.529 0.727 -8.950 1.00 87.94 120 SER A O 1
ATOM 946 N N . LEU A 1 121 ? -17.267 1.213 -6.779 1.00 85.62 121 LEU A N 1
ATOM 947 C CA . LEU A 1 121 ? -15.819 1.440 -6.863 1.00 85.62 121 LEU A CA 1
ATOM 948 C C . LEU A 1 121 ? -14.986 0.157 -6.805 1.00 85.62 121 LEU A C 1
ATOM 950 O O . LEU A 1 121 ? -13.888 0.116 -7.354 1.00 85.62 121 LEU A O 1
ATOM 954 N N . LEU A 1 122 ? -15.486 -0.868 -6.116 1.00 77.75 122 LEU A N 1
ATOM 955 C CA . LEU A 1 122 ? -14.781 -2.134 -5.902 1.00 77.75 122 LEU A CA 1
ATOM 956 C C . LEU A 1 122 ? -15.176 -3.215 -6.912 1.00 77.75 122 LEU A C 1
ATOM 958 O O . LEU A 1 122 ? -14.842 -4.387 -6.732 1.00 77.75 122 LEU A O 1
ATOM 962 N N . ILE A 1 123 ? -15.862 -2.835 -7.995 1.00 78.81 123 ILE A N 1
ATOM 963 C CA . ILE A 1 123 ? -16.174 -3.764 -9.079 1.00 78.81 123 ILE A CA 1
ATOM 964 C C . ILE A 1 123 ? -14.884 -4.151 -9.790 1.00 78.81 123 ILE A C 1
ATOM 966 O O . ILE A 1 123 ? -14.063 -3.323 -10.185 1.00 78.81 123 ILE A O 1
ATOM 970 N N . ARG A 1 124 ? -14.748 -5.453 -10.014 1.00 63.25 124 ARG A N 1
ATOM 971 C CA . ARG A 1 124 ? -13.721 -6.050 -10.855 1.00 63.25 124 ARG A CA 1
ATOM 972 C C . ARG A 1 124 ? -14.063 -5.834 -12.334 1.00 63.25 124 ARG A C 1
ATOM 974 O O . ARG A 1 124 ? -14.328 -6.790 -13.055 1.00 63.25 124 ARG A O 1
ATOM 981 N N . GLU A 1 125 ? -14.083 -4.585 -12.788 1.00 62.38 125 GLU A N 1
ATOM 982 C CA . GLU A 1 125 ? -14.131 -4.294 -14.220 1.00 62.38 125 GLU A CA 1
ATOM 983 C C . GLU A 1 125 ? -12.713 -4.376 -14.786 1.00 62.38 125 GLU A C 1
ATOM 985 O O . GLU A 1 125 ? -11.816 -3.612 -14.424 1.00 62.38 125 GLU A O 1
ATOM 990 N N . THR A 1 126 ? -12.473 -5.343 -15.668 1.00 58.75 126 THR A N 1
ATOM 991 C CA . THR A 1 126 ? -11.223 -5.413 -16.427 1.00 58.75 126 THR A CA 1
ATOM 992 C C . THR A 1 126 ? -11.246 -4.325 -17.499 1.00 58.75 126 THR A C 1
ATOM 994 O O . THR A 1 126 ? -11.745 -4.558 -18.599 1.00 58.75 126 THR A O 1
ATOM 997 N N . SER A 1 127 ? -10.735 -3.130 -17.184 1.00 57.62 127 SER A N 1
ATOM 998 C CA . SER A 1 127 ? -10.543 -2.079 -18.191 1.00 57.62 127 SER A CA 1
ATOM 999 C C . SER A 1 127 ? -9.506 -2.542 -19.225 1.00 57.62 127 SER A C 1
ATOM 1001 O O . SER A 1 127 ? -8.412 -3.007 -18.895 1.00 57.62 127 SER A O 1
ATOM 1003 N N . THR A 1 128 ? -9.867 -2.444 -20.503 1.00 55.34 128 THR A N 1
ATOM 1004 C CA . THR A 1 128 ? -9.041 -2.825 -21.658 1.00 55.34 128 THR A CA 1
ATOM 1005 C C . THR A 1 128 ? -8.065 -1.723 -22.088 1.00 55.34 128 THR A C 1
ATOM 1007 O O . THR A 1 128 ? -7.452 -1.822 -23.149 1.00 55.34 128 THR A O 1
ATOM 1010 N N . GLU A 1 129 ? -7.891 -0.660 -21.298 1.00 54.34 129 GLU A N 1
ATOM 1011 C CA . GLU A 1 129 ? -7.118 0.535 -21.684 1.00 54.34 129 GLU A CA 1
ATOM 1012 C C . GLU A 1 129 ? -5.615 0.263 -21.911 1.00 54.34 129 GLU A C 1
ATOM 1014 O O . GLU A 1 129 ? -4.916 1.087 -22.495 1.00 54.34 129 GLU A O 1
ATOM 1019 N N . ALA A 1 130 ? -5.114 -0.919 -21.536 1.00 54.69 130 ALA A N 1
ATOM 1020 C CA . ALA A 1 130 ? -3.739 -1.364 -21.780 1.00 54.69 130 ALA A CA 1
ATOM 1021 C C . ALA A 1 130 ? -3.434 -1.782 -23.240 1.00 54.69 130 ALA A C 1
ATOM 1023 O O . ALA A 1 130 ? -2.301 -2.139 -23.551 1.00 54.69 130 ALA A O 1
ATOM 1024 N N . GLN A 1 131 ? -4.405 -1.744 -24.161 1.00 57.00 131 GLN A N 1
ATOM 1025 C CA . GLN A 1 131 ? -4.302 -2.393 -25.481 1.00 57.00 131 GLN A CA 1
ATOM 1026 C C . GLN A 1 131 ? -3.225 -1.857 -26.452 1.00 57.00 131 GLN A C 1
ATOM 1028 O O . GLN A 1 131 ? -3.020 -2.470 -27.498 1.00 57.00 131 GLN A O 1
ATOM 1033 N N . LYS A 1 132 ? -2.517 -0.757 -26.153 1.00 66.25 132 LYS A N 1
ATOM 1034 C CA . LYS A 1 132 ? -1.459 -0.213 -27.038 1.00 66.25 132 LYS A CA 1
ATOM 1035 C C . LYS A 1 132 ? -0.038 -0.251 -26.471 1.00 66.25 132 LYS A C 1
ATOM 1037 O O . LYS A 1 132 ? 0.896 0.027 -27.217 1.00 66.25 132 LYS A O 1
ATOM 1042 N N . ALA A 1 133 ? 0.141 -0.565 -25.191 1.00 79.69 133 ALA A N 1
ATOM 1043 C CA . ALA A 1 133 ? 1.451 -0.514 -24.549 1.00 79.69 133 ALA A CA 1
ATOM 1044 C C . ALA A 1 133 ? 2.136 -1.889 -24.555 1.00 79.69 133 ALA A C 1
ATOM 1046 O O . ALA A 1 133 ? 1.497 -2.922 -24.355 1.00 79.69 133 ALA A O 1
ATOM 1047 N N . VAL A 1 134 ? 3.450 -1.910 -24.781 1.00 87.56 134 VAL A N 1
ATOM 1048 C CA . VAL A 1 134 ? 4.234 -3.150 -24.795 1.00 87.56 134 VAL A CA 1
ATOM 1049 C C . VAL A 1 134 ? 4.529 -3.576 -23.356 1.00 87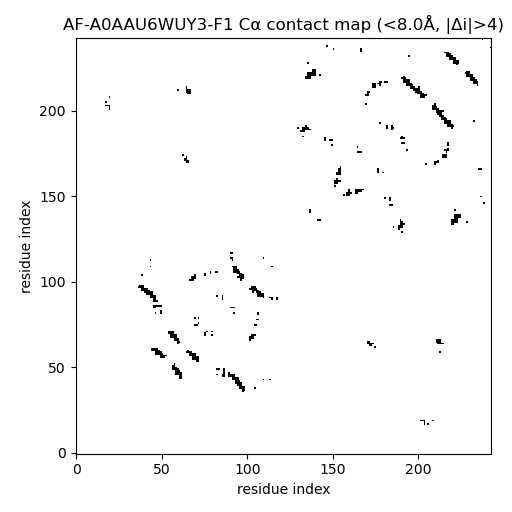.56 134 VAL A C 1
ATOM 1051 O O . VAL A 1 134 ? 5.101 -2.813 -22.582 1.00 87.56 134 VAL A O 1
ATOM 1054 N N . SER A 1 135 ? 4.172 -4.807 -22.987 1.00 89.38 135 SER A N 1
ATOM 1055 C CA . SER A 1 135 ? 4.349 -5.310 -21.612 1.00 89.38 135 SER A CA 1
ATOM 1056 C C . SER A 1 135 ? 5.771 -5.790 -21.287 1.00 89.38 135 SER A C 1
ATOM 1058 O O . SER A 1 135 ? 6.052 -6.119 -20.139 1.00 89.38 135 SER A O 1
ATOM 1060 N N . VAL A 1 136 ? 6.664 -5.871 -22.283 1.00 94.19 136 VAL A N 1
ATOM 1061 C CA . VAL A 1 136 ? 8.055 -6.326 -22.116 1.00 94.19 136 VAL A CA 1
ATOM 1062 C C . VAL A 1 136 ? 9.023 -5.293 -22.681 1.00 94.19 136 VAL A C 1
ATOM 1064 O O . VAL A 1 136 ? 9.055 -5.038 -23.885 1.00 94.19 136 VAL A O 1
ATOM 1067 N N . ILE A 1 137 ? 9.856 -4.735 -21.810 1.00 94.38 137 ILE A N 1
ATOM 1068 C CA . ILE A 1 137 ? 10.908 -3.784 -22.171 1.00 94.38 137 ILE A CA 1
ATOM 1069 C C . ILE A 1 137 ? 12.031 -4.508 -22.936 1.00 94.38 137 ILE A C 1
ATOM 1071 O O . ILE A 1 137 ? 12.436 -5.609 -22.553 1.00 94.38 137 ILE A O 1
ATOM 1075 N N . PRO A 1 138 ? 12.574 -3.916 -24.015 1.00 95.94 138 PRO A N 1
ATOM 1076 C CA . PRO A 1 138 ? 13.444 -4.632 -24.945 1.00 95.94 138 PRO A CA 1
ATOM 1077 C C . PRO A 1 138 ? 14.833 -4.984 -24.406 1.00 95.94 138 PRO A C 1
ATOM 1079 O O . PRO A 1 138 ? 15.442 -5.905 -24.942 1.00 95.94 138 PRO A O 1
ATOM 1082 N N . ASN A 1 139 ? 15.365 -4.249 -23.424 1.00 94.31 139 ASN A N 1
ATOM 1083 C CA . ASN A 1 139 ? 16.695 -4.486 -22.856 1.00 94.31 139 ASN A CA 1
ATOM 1084 C C . ASN A 1 139 ? 16.900 -3.739 -21.520 1.00 94.31 139 ASN A C 1
ATOM 1086 O O . ASN A 1 139 ? 16.149 -2.818 -21.183 1.00 94.31 139 ASN A O 1
ATOM 1090 N N . GLN A 1 140 ? 17.974 -4.089 -20.802 1.00 92.00 140 GLN A N 1
ATOM 1091 C CA . GLN A 1 140 ? 18.388 -3.441 -19.549 1.00 92.00 140 GLN A CA 1
ATOM 1092 C C . GLN A 1 140 ? 18.611 -1.924 -19.686 1.00 92.00 140 GLN A C 1
ATOM 1094 O O . GLN A 1 140 ? 18.303 -1.168 -18.767 1.00 92.00 140 GLN A O 1
ATOM 1099 N N . ALA A 1 141 ? 19.138 -1.443 -20.817 1.00 93.50 141 ALA A N 1
ATOM 1100 C CA . ALA A 1 141 ? 19.421 -0.017 -20.989 1.00 93.50 141 ALA A CA 1
ATOM 1101 C C . ALA A 1 141 ? 18.127 0.816 -21.027 1.00 93.50 141 ALA A C 1
ATOM 1103 O O . ALA A 1 141 ? 18.045 1.867 -20.389 1.00 93.50 141 ALA A O 1
ATOM 1104 N N . THR A 1 142 ? 17.087 0.323 -21.707 1.00 94.94 142 THR A N 1
ATOM 1105 C CA . THR A 1 142 ? 15.756 0.944 -21.695 1.00 94.94 142 THR A CA 1
ATOM 1106 C C . THR A 1 142 ? 15.138 0.905 -20.298 1.00 94.94 142 THR A C 1
ATOM 1108 O O . THR A 1 142 ? 14.597 1.917 -19.855 1.00 94.94 142 THR A O 1
ATOM 1111 N N . LEU A 1 143 ? 15.279 -0.210 -19.571 1.00 93.69 143 LEU A N 1
ATOM 1112 C CA . LEU A 1 143 ? 14.824 -0.317 -18.182 1.00 93.69 143 LEU A CA 1
ATOM 1113 C C . LEU A 1 143 ? 15.492 0.747 -17.287 1.00 93.69 143 LEU A C 1
ATOM 1115 O O . LEU A 1 143 ? 14.804 1.511 -16.611 1.00 93.69 143 LEU A O 1
ATOM 1119 N N . ASN A 1 144 ? 16.819 0.875 -17.351 1.00 92.31 144 ASN A N 1
ATOM 1120 C CA . ASN A 1 144 ? 17.587 1.863 -16.584 1.00 92.31 144 ASN A CA 1
ATOM 1121 C C . ASN A 1 144 ? 17.209 3.313 -16.938 1.00 92.31 144 ASN A C 1
ATOM 1123 O O . ASN A 1 144 ? 17.162 4.188 -16.067 1.00 92.31 144 ASN A O 1
ATOM 1127 N N . SER A 1 145 ? 16.917 3.582 -18.215 1.00 94.00 145 SER A N 1
ATOM 1128 C CA . SER A 1 145 ? 16.424 4.889 -18.660 1.00 94.00 145 SER A CA 1
ATOM 1129 C C . SER A 1 145 ? 15.068 5.220 -18.032 1.00 94.00 145 SER A C 1
ATOM 1131 O O . SER A 1 145 ? 14.886 6.317 -17.503 1.00 94.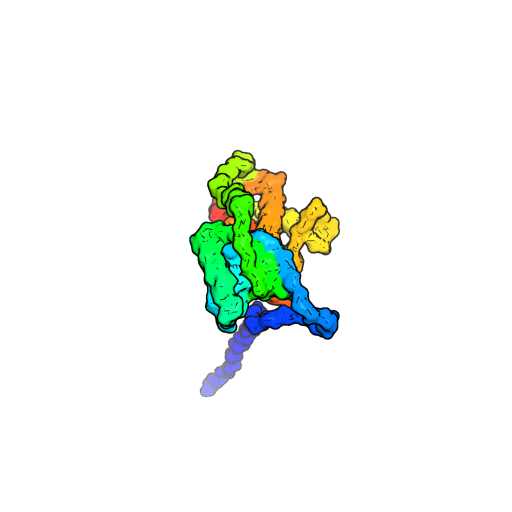00 145 SER A O 1
ATOM 1133 N N . LEU A 1 146 ? 14.134 4.265 -18.016 1.00 94.00 146 LEU A N 1
ATOM 1134 C CA . LEU A 1 146 ? 12.817 4.436 -17.395 1.00 94.00 146 LEU A CA 1
ATOM 1135 C C . LEU A 1 146 ? 12.926 4.631 -15.878 1.00 94.00 146 LEU A C 1
ATOM 1137 O O . LEU A 1 146 ? 12.271 5.515 -15.325 1.00 94.00 146 LEU A O 1
ATOM 1141 N N . PHE A 1 147 ? 13.814 3.892 -15.211 1.00 92.25 147 PHE A N 1
ATOM 1142 C CA . PHE A 1 147 ? 14.115 4.103 -13.794 1.00 92.25 147 PHE A CA 1
ATOM 1143 C C . PHE A 1 147 ? 14.641 5.505 -13.503 1.00 92.25 147 PHE A C 1
ATOM 1145 O O . PHE A 1 147 ? 14.221 6.145 -12.539 1.00 92.25 147 PHE A O 1
ATOM 1152 N N . THR A 1 148 ? 15.522 6.012 -14.362 1.00 93.00 148 THR A N 1
ATOM 1153 C CA . THR A 1 148 ? 16.057 7.369 -14.240 1.00 93.00 148 THR A CA 1
ATOM 1154 C C . THR A 1 148 ? 14.953 8.412 -14.429 1.00 93.00 148 THR A C 1
ATOM 1156 O O . THR A 1 148 ? 14.874 9.363 -13.654 1.00 93.00 148 THR A O 1
ATOM 1159 N N . GLN A 1 149 ? 14.046 8.218 -15.392 1.00 93.56 149 GLN A N 1
ATOM 1160 C CA . GLN A 1 149 ? 12.881 9.092 -15.584 1.00 93.56 149 GLN A CA 1
ATOM 1161 C C . GLN A 1 149 ? 11.962 9.104 -14.355 1.00 93.56 149 GLN A C 1
ATOM 1163 O O . GLN A 1 149 ? 11.554 10.175 -13.907 1.00 93.56 149 GLN A O 1
ATOM 1168 N N . ILE A 1 150 ? 11.690 7.937 -13.762 1.00 94.44 150 ILE A N 1
ATOM 1169 C CA . ILE A 1 150 ? 10.926 7.824 -12.512 1.00 94.44 150 ILE A CA 1
ATOM 1170 C C . ILE A 1 150 ? 11.632 8.563 -11.371 1.00 94.44 150 ILE A C 1
ATOM 1172 O O . ILE A 1 150 ? 11.008 9.364 -10.672 1.00 94.44 150 ILE A O 1
ATOM 1176 N N . LYS A 1 151 ? 12.938 8.336 -11.191 1.00 92.75 151 LYS A N 1
ATOM 1177 C CA . LYS A 1 151 ? 13.737 8.972 -10.135 1.00 92.75 151 LYS A CA 1
ATOM 1178 C C . LYS A 1 151 ? 13.770 10.492 -10.291 1.00 92.75 151 LYS A C 1
ATOM 1180 O O . LYS A 1 151 ? 13.643 11.200 -9.294 1.00 92.75 151 LYS A O 1
ATOM 1185 N N . ASN A 1 152 ? 13.839 10.997 -11.520 1.00 94.31 152 ASN A N 1
ATOM 1186 C CA . ASN A 1 152 ? 13.780 12.429 -11.817 1.00 94.31 152 ASN A CA 1
ATOM 1187 C C . ASN A 1 152 ? 12.417 13.064 -11.503 1.00 94.31 152 ASN A C 1
ATOM 1189 O O . ASN A 1 152 ? 12.331 14.279 -11.401 1.00 94.31 152 ASN A O 1
ATOM 1193 N N . GLN A 1 153 ? 11.357 12.275 -11.307 1.00 95.38 153 GLN A N 1
ATOM 1194 C CA . GLN A 1 153 ? 10.064 12.776 -10.830 1.00 95.38 153 GLN A CA 1
ATOM 1195 C C . GLN A 1 153 ? 9.942 12.767 -9.298 1.00 95.38 153 GLN A C 1
ATOM 1197 O O . GLN A 1 153 ? 8.868 13.049 -8.772 1.00 95.38 153 GLN A O 1
ATOM 1202 N N . SER A 1 154 ? 11.012 12.471 -8.555 1.00 94.50 154 SER A N 1
ATOM 1203 C CA . SER A 1 154 ? 10.989 12.478 -7.086 1.00 94.50 154 SER A CA 1
ATOM 1204 C C . SER A 1 154 ? 10.754 13.880 -6.521 1.00 94.50 154 SER A C 1
ATOM 1206 O O . SER A 1 154 ? 11.451 14.832 -6.879 1.00 94.50 154 SER A O 1
ATOM 1208 N N . CYS A 1 155 ? 9.840 14.009 -5.559 1.00 93.38 155 CYS A N 1
ATOM 1209 C CA . CYS A 1 155 ? 9.656 15.257 -4.819 1.00 93.38 155 CYS A CA 1
ATOM 1210 C C . CYS A 1 155 ? 10.947 15.702 -4.111 1.00 93.38 155 CYS A C 1
ATOM 1212 O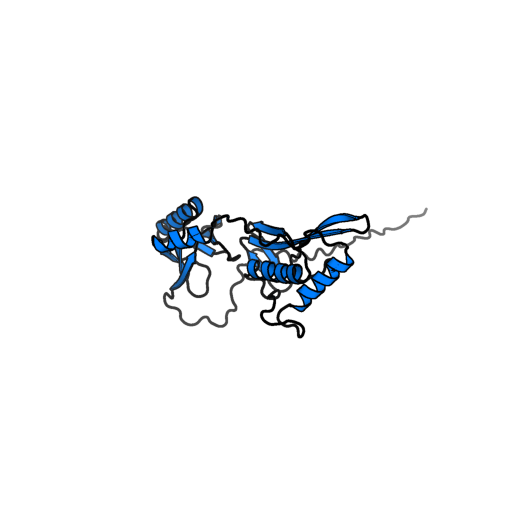 O . CYS A 1 155 ? 11.668 14.884 -3.533 1.00 93.38 155 CYS A O 1
ATOM 1214 N N . GLY A 1 156 ? 11.216 17.011 -4.128 1.00 91.00 156 GLY A N 1
ATOM 1215 C CA . GLY A 1 156 ? 12.437 17.601 -3.566 1.00 91.00 156 GLY A CA 1
ATOM 1216 C C . GLY A 1 156 ? 13.653 17.550 -4.498 1.00 91.00 156 GLY A C 1
ATOM 1217 O O . GLY A 1 156 ? 14.769 17.794 -4.044 1.00 91.00 156 GLY A O 1
ATOM 1218 N N . THR A 1 157 ? 13.451 17.224 -5.776 1.00 90.44 157 THR A N 1
ATOM 1219 C CA . THR A 1 157 ? 14.449 17.386 -6.844 1.00 90.44 157 THR A CA 1
ATOM 1220 C C . THR A 1 157 ? 14.067 18.566 -7.738 1.00 90.44 157 THR A C 1
ATOM 1222 O O . THR A 1 157 ? 12.891 18.912 -7.836 1.00 90.44 157 THR A O 1
ATOM 1225 N N . SER A 1 158 ? 15.047 19.187 -8.397 1.00 92.62 158 SER A N 1
ATOM 1226 C CA . SER A 1 158 ? 14.814 20.287 -9.346 1.00 92.62 158 SER A CA 1
ATOM 1227 C C . SER A 1 158 ? 14.264 19.825 -10.701 1.00 92.62 158 SER A C 1
ATOM 1229 O O . SER A 1 158 ? 13.858 20.655 -11.508 1.00 92.62 158 SER A O 1
ATOM 1231 N N . THR A 1 159 ? 14.262 18.517 -10.966 1.00 91.69 159 THR A N 1
ATOM 1232 C CA . THR A 1 159 ? 13.861 17.915 -12.245 1.00 91.69 159 THR A CA 1
ATOM 1233 C C . THR A 1 159 ? 12.400 17.463 -12.277 1.00 91.69 159 THR A C 1
ATOM 1235 O O . THR A 1 159 ? 11.866 17.197 -13.357 1.00 91.69 159 THR A O 1
ATOM 1238 N N . ALA A 1 160 ? 11.736 17.383 -11.121 1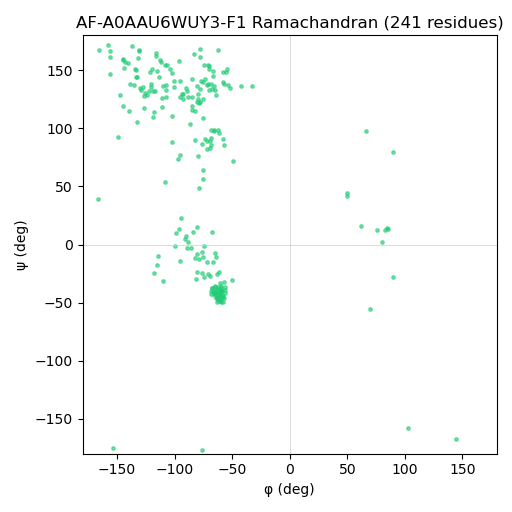.00 92.50 160 ALA A N 1
ATOM 1239 C CA . ALA A 1 160 ? 10.372 16.883 -11.026 1.00 92.50 160 ALA A CA 1
ATOM 1240 C C . ALA A 1 160 ? 9.337 17.914 -11.492 1.00 92.50 160 ALA A C 1
ATOM 1242 O O . ALA A 1 160 ? 9.415 19.100 -11.175 1.00 92.50 160 ALA A O 1
ATOM 1243 N N . SER A 1 161 ? 8.315 17.436 -12.203 1.00 92.81 161 SER A N 1
ATOM 1244 C CA . SER A 1 161 ? 7.125 18.222 -12.538 1.00 92.81 161 SER A CA 1
ATOM 1245 C C . SER A 1 161 ? 6.003 17.951 -11.534 1.00 92.81 161 SER A C 1
ATOM 1247 O O . SER A 1 161 ? 5.983 16.911 -10.876 1.00 92.81 161 SER A O 1
ATOM 1249 N N . SER A 1 162 ? 5.052 18.880 -11.408 1.00 93.19 162 SER A N 1
ATOM 1250 C CA . SER A 1 162 ? 3.896 18.694 -10.525 1.00 93.19 162 SER A CA 1
ATOM 1251 C C . SER A 1 162 ? 2.812 17.822 -11.187 1.00 93.19 162 SER A C 1
ATOM 1253 O O . SER A 1 162 ? 2.493 18.058 -12.354 1.00 93.19 162 SER A O 1
ATOM 1255 N N . PRO A 1 163 ? 2.203 16.849 -10.478 1.00 93.50 163 PRO A N 1
ATOM 1256 C CA . PRO A 1 163 ? 2.571 16.373 -9.143 1.00 93.50 163 PRO A CA 1
ATOM 1257 C C . PRO A 1 163 ? 3.789 15.431 -9.180 1.00 93.50 163 PRO A C 1
ATOM 1259 O O . PRO A 1 163 ? 3.834 14.489 -9.978 1.00 93.50 163 PRO A O 1
ATOM 1262 N N . CYS A 1 164 ? 4.741 15.661 -8.271 1.00 95.88 164 CYS A N 1
ATOM 1263 C CA . CYS A 1 164 ? 5.934 14.830 -8.100 1.00 95.88 164 CYS A CA 1
ATOM 1264 C C . CYS A 1 164 ? 5.625 13.530 -7.331 1.00 95.88 164 CYS A C 1
ATOM 1266 O O . CYS A 1 164 ? 4.619 13.417 -6.628 1.00 95.88 164 CYS A O 1
ATOM 1268 N N . ILE A 1 165 ? 6.510 12.535 -7.432 1.00 95.44 165 ILE A N 1
ATOM 1269 C CA . ILE A 1 165 ? 6.405 11.263 -6.712 1.00 95.44 165 ILE A CA 1
ATOM 1270 C C . ILE A 1 165 ? 7.006 11.411 -5.311 1.00 95.44 165 ILE A C 1
ATOM 1272 O O . ILE A 1 165 ? 8.200 11.664 -5.137 1.00 95.44 165 ILE A O 1
ATOM 1276 N N . THR A 1 166 ? 6.186 11.199 -4.287 1.00 94.81 166 THR A N 1
ATOM 1277 C CA . THR A 1 166 ? 6.528 11.392 -2.870 1.00 94.81 166 THR A CA 1
ATOM 1278 C C . THR A 1 166 ? 7.353 10.242 -2.272 1.00 94.81 166 THR A C 1
ATOM 1280 O O . THR A 1 166 ? 7.039 9.740 -1.199 1.00 94.81 166 THR A O 1
ATOM 1283 N N . PHE A 1 167 ? 8.433 9.799 -2.929 1.00 91.81 167 PHE A N 1
ATOM 1284 C CA . PHE A 1 167 ? 9.260 8.675 -2.446 1.00 91.81 167 PHE A CA 1
ATOM 1285 C C . PHE A 1 167 ? 9.839 8.878 -1.039 1.00 91.81 167 PHE A C 1
ATOM 1287 O O . PHE A 1 167 ? 9.986 7.915 -0.295 1.00 91.81 167 PHE A O 1
ATOM 1294 N N . ARG A 1 168 ? 10.145 10.127 -0.664 1.00 89.25 168 ARG A N 1
ATOM 1295 C CA . ARG A 1 168 ? 10.673 10.474 0.667 1.00 89.25 168 ARG A CA 1
ATOM 1296 C C . ARG A 1 168 ? 9.629 10.372 1.784 1.00 89.25 168 ARG A C 1
ATOM 1298 O O . ARG A 1 168 ? 9.999 10.355 2.951 1.00 89.25 168 ARG A O 1
ATOM 1305 N N . TYR A 1 169 ? 8.343 10.302 1.442 1.00 90.75 169 TYR A N 1
ATOM 1306 C CA . TYR A 1 169 ? 7.257 10.119 2.397 1.00 90.75 169 TYR A CA 1
ATOM 1307 C C . TYR A 1 169 ? 6.786 8.662 2.360 1.00 90.75 169 TYR A C 1
ATOM 1309 O O . TYR A 1 169 ? 5.902 8.285 1.592 1.00 90.75 169 TYR A O 1
ATOM 1317 N N . ALA A 1 170 ? 7.427 7.825 3.176 1.00 91.06 170 ALA A N 1
ATOM 1318 C CA . ALA A 1 170 ? 7.198 6.382 3.184 1.00 91.06 170 ALA A CA 1
ATOM 1319 C C . ALA A 1 170 ? 5.965 5.949 4.002 1.00 91.06 170 ALA A C 1
ATOM 1321 O O . ALA A 1 170 ? 5.546 4.805 3.883 1.00 91.06 170 ALA A O 1
ATOM 1322 N N . VAL A 1 171 ? 5.372 6.839 4.806 1.00 91.19 171 VAL A N 1
ATOM 1323 C CA . VAL A 1 171 ? 4.291 6.503 5.756 1.00 91.19 171 VAL A CA 1
ATOM 1324 C C . VAL A 1 171 ? 3.077 5.875 5.064 1.00 91.19 171 VAL A C 1
ATOM 1326 O O . VAL A 1 171 ? 2.570 4.860 5.527 1.00 91.19 171 VAL A O 1
ATOM 1329 N N . ASP A 1 172 ? 2.642 6.436 3.934 1.00 94.31 172 ASP A N 1
ATOM 1330 C CA . ASP A 1 172 ? 1.491 5.950 3.164 1.00 94.31 172 ASP A CA 1
ATOM 1331 C C . ASP A 1 172 ? 1.634 6.337 1.677 1.00 94.31 172 ASP A C 1
ATOM 1333 O O . ASP A 1 172 ? 2.665 6.871 1.261 1.00 94.31 172 ASP A O 1
ATOM 1337 N N . GLY A 1 173 ? 0.626 6.069 0.845 1.00 94.88 173 GLY A N 1
ATOM 1338 C CA . GLY A 1 173 ? 0.542 6.544 -0.539 1.00 94.88 173 GLY A CA 1
ATOM 1339 C C . GLY A 1 173 ? 1.288 5.679 -1.557 1.00 94.88 173 GLY A C 1
ATOM 1340 O O . GLY A 1 173 ? 1.513 6.116 -2.688 1.00 94.88 173 GLY A O 1
ATOM 1341 N N . CYS A 1 174 ? 1.681 4.455 -1.186 1.00 94.81 174 CYS A N 1
ATOM 1342 C CA . CYS A 1 174 ? 2.377 3.526 -2.085 1.00 94.81 174 CYS A CA 1
ATOM 1343 C C . CYS A 1 174 ? 1.584 3.260 -3.376 1.00 94.81 174 CYS A C 1
ATOM 1345 O O . CYS A 1 174 ? 2.163 3.286 -4.460 1.00 94.81 174 CYS A O 1
ATOM 1347 N N . TYR A 1 175 ? 0.257 3.138 -3.285 1.00 95.81 175 TYR A N 1
ATOM 1348 C CA . TYR A 1 175 ? -0.649 2.998 -4.427 1.00 95.81 175 TYR A CA 1
ATOM 1349 C C . TYR A 1 175 ? -0.533 4.158 -5.427 1.00 95.81 175 TYR A C 1
ATOM 1351 O O . TYR A 1 175 ? -0.412 3.925 -6.631 1.00 95.81 175 TYR A O 1
ATOM 1359 N N . ALA A 1 176 ? -0.505 5.403 -4.942 1.00 96.00 176 ALA A N 1
ATOM 1360 C CA . ALA A 1 176 ? -0.396 6.591 -5.784 1.00 96.00 176 ALA A CA 1
ATOM 1361 C C . ALA A 1 176 ? 0.986 6.672 -6.443 1.00 96.00 176 ALA A C 1
ATOM 1363 O O . ALA A 1 176 ? 1.085 6.925 -7.645 1.00 96.00 176 ALA A O 1
ATOM 1364 N N . ARG A 1 177 ? 2.053 6.373 -5.686 1.00 95.81 177 ARG A N 1
ATOM 1365 C CA . ARG A 1 177 ? 3.415 6.299 -6.233 1.00 95.81 177 ARG A CA 1
ATOM 1366 C C . ARG A 1 177 ? 3.513 5.239 -7.327 1.00 95.81 177 ARG A C 1
ATOM 1368 O O . ARG A 1 177 ? 3.964 5.553 -8.423 1.00 95.81 177 ARG A O 1
ATOM 1375 N N . ALA A 1 178 ? 3.031 4.022 -7.077 1.00 95.88 178 ALA A N 1
ATOM 1376 C CA . ALA A 1 178 ? 3.030 2.938 -8.058 1.00 95.88 178 ALA A CA 1
ATOM 1377 C C . ALA A 1 178 ? 2.234 3.294 -9.320 1.00 95.88 178 ALA A C 1
ATOM 1379 O O . ALA A 1 178 ? 2.673 3.012 -10.435 1.00 95.88 178 ALA A O 1
ATOM 1380 N N . HIS A 1 179 ? 1.089 3.963 -9.171 1.00 95.81 179 HIS A N 1
ATOM 1381 C CA . HIS A 1 179 ? 0.297 4.398 -10.315 1.00 95.81 179 HIS A CA 1
ATOM 1382 C C . HIS A 1 179 ? 1.000 5.497 -11.128 1.00 95.81 179 HIS A C 1
ATOM 1384 O O . HIS A 1 179 ? 1.002 5.441 -12.357 1.00 95.81 179 HIS A O 1
ATOM 1390 N N . LYS A 1 180 ? 1.666 6.451 -10.465 1.00 95.81 180 LYS A N 1
ATOM 1391 C CA . LYS A 1 180 ? 2.449 7.495 -11.140 1.00 95.81 180 LYS A CA 1
ATOM 1392 C C . LYS A 1 180 ? 3.682 6.928 -11.849 1.00 95.81 180 LYS A C 1
ATOM 1394 O O . LYS A 1 180 ? 3.979 7.351 -12.961 1.00 95.81 180 LYS A O 1
ATOM 1399 N N . MET A 1 181 ? 4.348 5.931 -11.260 1.00 95.44 181 MET A N 1
ATOM 1400 C CA . MET A 1 181 ? 5.430 5.192 -11.923 1.00 95.44 181 MET A CA 1
ATOM 1401 C C . MET A 1 181 ? 4.929 4.493 -13.193 1.00 95.44 181 MET A C 1
ATOM 1403 O O . MET A 1 181 ? 5.525 4.660 -14.253 1.00 95.44 181 MET A O 1
ATOM 1407 N N . ARG A 1 182 ? 3.782 3.801 -13.127 1.00 95.06 182 ARG A N 1
ATOM 1408 C CA . ARG A 1 182 ? 3.149 3.204 -14.315 1.00 95.06 182 ARG A CA 1
ATOM 1409 C C . ARG A 1 182 ? 2.800 4.249 -15.376 1.00 95.06 182 ARG A C 1
ATOM 1411 O O . ARG A 1 182 ? 3.007 3.994 -16.554 1.00 95.06 182 ARG A O 1
ATOM 1418 N N . GLN A 1 183 ? 2.303 5.425 -14.988 1.00 94.75 183 GLN A N 1
ATOM 1419 C CA . GLN A 1 183 ? 2.007 6.500 -15.941 1.00 94.75 183 GLN A CA 1
ATOM 1420 C C . GLN A 1 183 ? 3.254 6.920 -16.739 1.00 94.75 183 GLN A C 1
ATOM 1422 O O . GLN A 1 183 ? 3.158 7.162 -17.937 1.00 94.75 183 GLN A O 1
ATOM 1427 N N . ILE A 1 184 ? 4.425 6.975 -16.098 1.00 94.50 184 ILE A N 1
ATOM 1428 C CA . ILE A 1 184 ? 5.694 7.285 -16.776 1.00 94.50 184 ILE A CA 1
ATOM 1429 C C . ILE A 1 184 ? 6.048 6.192 -17.793 1.00 94.50 184 ILE A C 1
ATOM 1431 O O . ILE A 1 184 ? 6.436 6.517 -18.913 1.00 94.50 184 ILE A O 1
ATOM 1435 N N . LEU A 1 185 ? 5.854 4.914 -17.447 1.00 94.31 185 LEU A N 1
ATOM 1436 C CA . LEU A 1 185 ? 6.039 3.800 -18.385 1.00 94.31 185 LEU A CA 1
ATOM 1437 C C . LEU A 1 185 ? 5.074 3.896 -19.575 1.00 94.31 185 LEU A C 1
ATOM 1439 O O . LEU A 1 185 ? 5.516 3.786 -20.718 1.00 94.31 185 LEU A O 1
ATOM 1443 N N . LEU A 1 186 ? 3.792 4.179 -19.322 1.00 94.69 186 LEU A N 1
ATOM 1444 C CA . LEU A 1 186 ? 2.774 4.313 -20.371 1.00 94.69 186 LEU A CA 1
ATOM 1445 C C . LEU A 1 186 ? 3.097 5.449 -21.340 1.00 94.69 186 LEU A C 1
ATOM 1447 O O . LEU A 1 186 ? 2.965 5.276 -22.549 1.00 94.69 186 LEU A O 1
ATOM 1451 N N . ASN A 1 187 ? 3.584 6.582 -20.830 1.00 93.75 187 ASN A N 1
ATOM 1452 C CA . ASN A 1 187 ? 4.024 7.704 -21.662 1.00 93.75 187 ASN A CA 1
ATOM 1453 C C . ASN A 1 187 ? 5.213 7.334 -22.567 1.00 93.75 187 ASN A C 1
ATOM 1455 O O . ASN A 1 187 ? 5.387 7.934 -23.624 1.00 93.75 187 ASN A O 1
ATOM 1459 N N . ALA A 1 188 ? 6.011 6.342 -22.169 1.00 93.69 188 ALA A N 1
ATOM 1460 C CA . ALA A 1 188 ? 7.094 5.778 -22.968 1.00 93.69 188 ALA A CA 1
ATOM 1461 C C . ALA A 1 188 ? 6.659 4.577 -23.838 1.00 93.69 188 ALA A C 1
ATOM 1463 O O . ALA A 1 188 ? 7.502 3.970 -24.496 1.00 93.69 188 ALA A O 1
ATOM 1464 N N . GLY A 1 189 ? 5.365 4.232 -23.857 1.00 94.19 189 GLY A N 1
ATOM 1465 C CA . GLY A 1 189 ? 4.808 3.132 -24.650 1.00 94.19 189 GLY A CA 1
ATOM 1466 C C . GLY A 1 189 ? 4.876 1.751 -23.989 1.00 94.19 189 GLY A C 1
ATOM 1467 O O . GLY A 1 189 ? 4.652 0.749 -24.670 1.00 94.19 189 GLY A O 1
ATOM 1468 N N . TYR A 1 190 ? 5.162 1.679 -22.686 1.00 94.19 190 TYR A N 1
ATOM 1469 C CA . TYR A 1 190 ? 5.287 0.428 -21.935 1.00 94.19 190 TYR A CA 1
ATOM 1470 C C . TYR A 1 190 ? 4.213 0.286 -20.860 1.00 94.19 190 TYR A C 1
ATOM 1472 O O . TYR A 1 190 ? 3.767 1.270 -20.277 1.00 94.19 190 TYR A O 1
ATOM 1480 N N . ASP A 1 191 ? 3.825 -0.950 -20.563 1.00 94.25 191 ASP A N 1
ATOM 1481 C CA . ASP A 1 191 ? 2.998 -1.261 -19.396 1.00 94.25 191 ASP A CA 1
ATOM 1482 C C . ASP A 1 191 ? 3.763 -2.152 -18.413 1.00 94.25 191 ASP A C 1
ATOM 1484 O O . ASP A 1 191 ? 4.793 -2.740 -18.743 1.00 94.25 191 ASP A O 1
ATOM 1488 N N . CYS A 1 192 ? 3.261 -2.244 -17.189 1.00 92.81 192 CYS A N 1
ATOM 1489 C CA . CYS A 1 192 ? 3.835 -3.057 -16.133 1.00 92.81 192 CYS A CA 1
ATOM 1490 C C . CYS A 1 192 ? 2.752 -3.668 -15.244 1.00 92.81 192 CYS A C 1
ATOM 1492 O O . CYS A 1 192 ? 1.635 -3.160 -15.114 1.00 92.81 192 CYS A O 1
ATOM 1494 N N . GLU A 1 193 ? 3.126 -4.732 -14.548 1.00 93.88 193 GLU A N 1
ATOM 1495 C CA . GLU A 1 193 ? 2.309 -5.303 -13.489 1.00 93.88 193 GLU A CA 1
ATOM 1496 C C . GLU A 1 193 ? 2.437 -4.463 -12.208 1.00 93.88 193 GLU A C 1
ATOM 1498 O O . GLU A 1 193 ? 3.298 -3.585 -12.077 1.00 93.88 193 GLU A O 1
ATOM 1503 N N . LYS A 1 194 ? 1.566 -4.734 -11.234 1.00 93.50 194 LYS A N 1
ATOM 1504 C CA . LYS A 1 194 ? 1.725 -4.254 -9.858 1.00 93.50 194 LYS A CA 1
ATOM 1505 C C . LYS A 1 194 ? 1.868 -5.451 -8.941 1.00 93.50 194 LYS A C 1
ATOM 1507 O O . LYS A 1 194 ? 1.060 -6.372 -9.009 1.00 93.50 194 LYS A O 1
ATOM 1512 N N . GLN A 1 195 ? 2.867 -5.411 -8.072 1.00 94.56 195 GLN A N 1
ATOM 1513 C CA . GLN A 1 195 ? 3.046 -6.427 -7.046 1.00 94.56 195 GLN A CA 1
ATOM 1514 C C . GLN A 1 195 ? 2.560 -5.865 -5.716 1.00 94.56 195 GLN A C 1
ATOM 1516 O O . GLN A 1 195 ? 3.172 -4.947 -5.174 1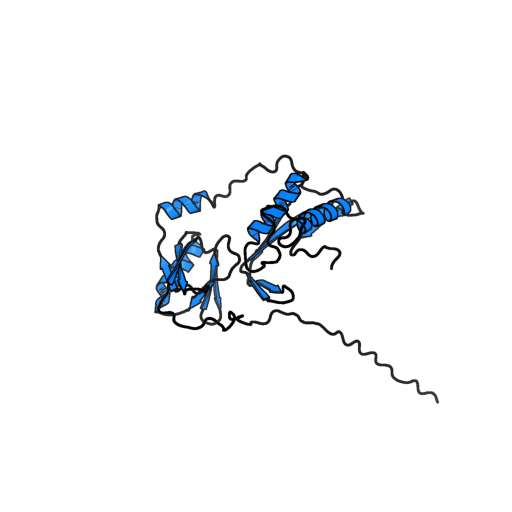.00 94.56 195 GLN A O 1
ATOM 1521 N N . PHE A 1 196 ? 1.451 -6.408 -5.220 1.00 94.75 196 PHE A N 1
ATOM 1522 C CA . PHE A 1 196 ? 0.945 -6.121 -3.884 1.00 94.75 196 PHE A CA 1
ATOM 1523 C C . PHE A 1 196 ? 1.475 -7.178 -2.916 1.00 94.75 196 PHE A C 1
ATOM 1525 O O . PHE A 1 196 ? 1.366 -8.376 -3.179 1.00 94.75 196 PHE A O 1
ATOM 1532 N N . VAL A 1 197 ? 2.053 -6.733 -1.807 1.00 94.00 197 VAL A N 1
ATOM 1533 C CA . VAL A 1 197 ? 2.501 -7.589 -0.704 1.00 94.00 197 VAL A CA 1
ATOM 1534 C C . VAL A 1 197 ? 1.726 -7.175 0.536 1.00 94.00 197 VAL A C 1
ATOM 1536 O O . VAL A 1 197 ? 1.645 -5.985 0.821 1.00 94.00 197 VAL A O 1
ATOM 1539 N N . TYR A 1 198 ? 1.168 -8.141 1.261 1.00 93.50 198 TYR A N 1
ATOM 1540 C CA . TYR A 1 198 ? 0.330 -7.927 2.444 1.00 93.50 198 TYR A CA 1
ATOM 1541 C C . TYR A 1 198 ? 0.959 -8.599 3.665 1.00 93.50 198 TYR A C 1
ATOM 1543 O O . TYR A 1 198 ? 1.651 -9.608 3.526 1.00 93.50 198 TYR A O 1
ATOM 1551 N N . GLY A 1 199 ? 0.710 -8.053 4.853 1.00 90.94 199 GLY A N 1
ATOM 1552 C CA . GLY A 1 199 ? 1.142 -8.629 6.127 1.00 90.94 199 GLY A CA 1
ATOM 1553 C C . GLY A 1 199 ? 1.537 -7.563 7.145 1.00 90.94 199 GLY A C 1
ATOM 1554 O O . GLY A 1 199 ? 1.295 -6.377 6.943 1.00 90.94 199 GLY A O 1
ATOM 1555 N N . ASN A 1 200 ? 2.192 -7.976 8.231 1.00 90.50 200 ASN A N 1
ATOM 1556 C CA . ASN A 1 200 ? 2.793 -7.054 9.198 1.00 90.50 200 ASN A CA 1
ATOM 1557 C C . ASN A 1 200 ? 4.144 -6.546 8.668 1.00 90.50 200 ASN A C 1
ATOM 1559 O O . ASN A 1 200 ? 5.210 -7.043 9.040 1.00 90.50 200 ASN A O 1
ATOM 1563 N N . LEU A 1 201 ? 4.095 -5.611 7.718 1.00 91.12 201 LEU A N 1
ATOM 1564 C CA . LEU A 1 201 ? 5.277 -5.134 7.011 1.00 91.12 201 LEU A CA 1
ATOM 1565 C C . LEU A 1 201 ? 5.968 -4.022 7.796 1.00 91.12 201 LEU A C 1
ATOM 1567 O O . LEU A 1 201 ? 5.325 -3.143 8.376 1.00 91.12 201 LEU A O 1
ATOM 1571 N N . LYS A 1 202 ? 7.300 -4.031 7.755 1.00 90.31 202 LYS A N 1
ATOM 1572 C CA . LYS A 1 202 ? 8.149 -2.971 8.298 1.00 90.31 202 LYS A CA 1
ATOM 1573 C C . LYS A 1 202 ? 9.247 -2.640 7.302 1.00 90.31 202 LYS A C 1
ATOM 1575 O O . LYS A 1 202 ? 9.857 -3.542 6.732 1.00 90.31 202 LYS A O 1
ATOM 1580 N N . ALA A 1 203 ? 9.508 -1.354 7.114 1.00 86.75 203 ALA A N 1
ATOM 1581 C CA . ALA A 1 203 ? 10.581 -0.874 6.256 1.00 86.75 203 ALA A CA 1
ATOM 1582 C C . ALA A 1 203 ? 11.377 0.223 6.961 1.00 86.75 203 ALA A C 1
ATOM 1584 O O . ALA A 1 203 ? 10.809 1.045 7.680 1.00 86.75 203 ALA A O 1
ATOM 1585 N N . SER A 1 204 ? 12.689 0.241 6.728 1.00 85.75 204 SER A N 1
ATOM 1586 C CA . SER A 1 204 ? 13.580 1.308 7.183 1.00 85.75 204 SER A CA 1
ATOM 1587 C C . SER A 1 204 ? 13.877 2.260 6.031 1.00 85.75 204 SER A C 1
ATOM 1589 O O . SER A 1 204 ? 14.188 1.829 4.921 1.00 85.75 204 SER A O 1
ATOM 1591 N N . THR A 1 205 ? 13.816 3.561 6.297 1.00 78.00 205 THR A N 1
ATOM 1592 C CA . THR A 1 205 ? 14.299 4.613 5.387 1.00 78.00 205 THR A CA 1
ATOM 1593 C C . THR A 1 205 ? 15.783 4.931 5.605 1.00 78.00 205 THR A C 1
ATOM 1595 O O . THR A 1 205 ? 16.321 5.837 4.972 1.00 78.00 205 THR A O 1
ATOM 1598 N N . GLY A 1 206 ? 16.441 4.219 6.526 1.00 80.44 206 GLY A N 1
ATOM 1599 C CA . GLY A 1 206 ? 17.770 4.532 7.050 1.00 80.44 206 GLY A CA 1
ATOM 1600 C C . GLY A 1 206 ? 17.734 5.448 8.277 1.00 80.44 206 GLY A C 1
ATOM 1601 O O . GLY A 1 206 ? 18.616 5.343 9.123 1.00 80.44 206 GLY A O 1
ATOM 1602 N N . THR A 1 207 ? 16.706 6.293 8.416 1.00 78.44 207 THR A N 1
ATOM 1603 C CA . THR A 1 207 ? 16.554 7.221 9.554 1.00 78.44 207 THR A CA 1
ATOM 1604 C C . THR A 1 207 ? 15.307 6.965 10.393 1.00 78.44 207 THR A C 1
ATOM 1606 O O . THR A 1 207 ? 15.287 7.310 11.571 1.00 78.44 207 THR A O 1
ATOM 1609 N N . CYS A 1 208 ? 14.272 6.350 9.823 1.00 79.38 208 CYS A N 1
ATOM 1610 C CA . CYS A 1 208 ? 13.062 5.971 10.541 1.00 79.38 208 CYS A CA 1
ATOM 1611 C C . CYS A 1 208 ? 12.512 4.633 10.042 1.00 79.38 208 CYS A C 1
ATOM 1613 O O . CYS A 1 208 ? 12.772 4.211 8.912 1.00 79.38 208 CYS A O 1
ATOM 1615 N N . CYS A 1 209 ? 11.733 3.973 10.895 1.00 86.81 209 CYS A N 1
ATOM 1616 C CA . CYS A 1 209 ? 10.969 2.790 10.528 1.00 86.81 209 CYS A CA 1
ATOM 1617 C C . CYS A 1 209 ? 9.511 3.173 10.280 1.00 86.81 209 CYS A C 1
ATOM 1619 O O . CYS A 1 209 ? 8.932 3.979 11.007 1.00 86.81 209 CYS A O 1
ATOM 1621 N N . VAL A 1 210 ? 8.919 2.568 9.258 1.00 89.56 210 VAL A N 1
ATOM 1622 C CA . VAL A 1 210 ? 7.491 2.666 8.952 1.00 89.56 210 VAL A CA 1
ATOM 1623 C C . VAL A 1 210 ? 6.884 1.273 8.952 1.00 89.56 210 VAL A C 1
ATOM 1625 O O . VAL A 1 210 ? 7.562 0.294 8.632 1.00 89.56 210 VAL A O 1
ATOM 1628 N N . SER A 1 211 ? 5.612 1.187 9.328 1.00 92.12 211 SER A N 1
ATOM 1629 C CA . SER A 1 211 ? 4.861 -0.062 9.352 1.00 92.12 211 SER A CA 1
ATOM 1630 C C . SER A 1 211 ? 3.655 0.036 8.433 1.00 92.12 211 SER A C 1
ATOM 1632 O O . SER A 1 211 ? 2.978 1.067 8.406 1.00 92.12 211 SER A O 1
ATOM 1634 N N . TRP A 1 212 ? 3.402 -1.038 7.691 1.00 93.88 212 TRP A N 1
ATOM 1635 C CA . TRP A 1 212 ? 2.314 -1.113 6.731 1.00 93.88 212 TRP A CA 1
ATOM 1636 C C . TRP A 1 212 ? 1.534 -2.418 6.871 1.00 93.88 212 TRP A C 1
ATOM 1638 O O . TRP A 1 212 ? 2.119 -3.447 7.204 1.00 93.88 212 TRP A O 1
ATOM 1648 N N . GLY A 1 213 ? 0.241 -2.386 6.552 1.00 94.06 213 GLY A N 1
ATOM 1649 C CA . GLY A 1 213 ? -0.557 -3.597 6.319 1.00 94.06 213 GLY A CA 1
ATOM 1650 C C . GLY A 1 213 ? -0.353 -4.175 4.918 1.00 94.06 213 GLY A C 1
ATOM 1651 O O . GLY A 1 213 ? -0.557 -5.366 4.679 1.00 94.06 213 GLY A O 1
ATOM 1652 N N . TYR A 1 214 ? 0.064 -3.327 3.975 1.00 95.31 214 TYR A N 1
ATOM 1653 C CA . TYR A 1 214 ? 0.439 -3.742 2.632 1.00 95.31 214 TYR A CA 1
ATOM 1654 C C . TYR A 1 214 ? 1.396 -2.745 1.970 1.00 95.31 214 TYR A C 1
ATOM 1656 O O . TYR A 1 214 ? 1.480 -1.577 2.349 1.00 95.31 214 TYR A O 1
ATOM 1664 N N . HIS A 1 215 ? 2.099 -3.193 0.936 1.00 95.06 215 HIS A N 1
ATOM 1665 C CA . HIS A 1 215 ? 2.882 -2.336 0.058 1.00 95.06 215 HIS A CA 1
ATOM 1666 C C . HIS A 1 215 ? 2.636 -2.697 -1.406 1.00 95.06 215 HIS A C 1
ATOM 1668 O O . HIS A 1 215 ? 2.350 -3.850 -1.732 1.00 95.06 215 HIS A O 1
ATOM 1674 N N . VAL A 1 216 ? 2.769 -1.712 -2.295 1.00 95.38 216 VAL A N 1
ATOM 1675 C CA . VAL A 1 216 ? 2.689 -1.923 -3.741 1.00 95.38 216 VAL A CA 1
ATOM 1676 C C . VAL A 1 216 ? 3.743 -1.115 -4.484 1.00 95.38 216 VAL A C 1
ATOM 1678 O O . VAL A 1 216 ? 3.963 0.064 -4.201 1.00 95.38 216 VAL A O 1
ATOM 1681 N N . ALA A 1 217 ? 4.343 -1.757 -5.482 1.00 94.88 217 ALA A N 1
ATOM 1682 C CA . ALA A 1 217 ? 5.239 -1.155 -6.460 1.00 94.88 217 ALA A CA 1
ATOM 1683 C C . ALA A 1 217 ? 4.926 -1.685 -7.869 1.00 94.88 217 ALA A C 1
ATOM 1685 O O . 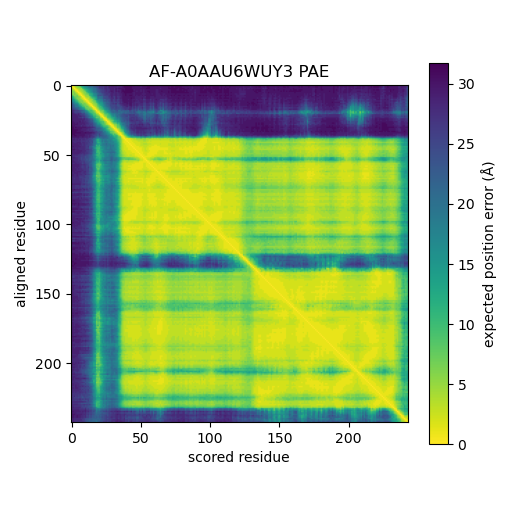ALA A 1 217 ? 4.131 -2.618 -8.039 1.00 94.88 217 ALA A O 1
ATOM 1686 N N . ILE A 1 218 ? 5.538 -1.074 -8.886 1.00 95.06 218 ILE A N 1
ATOM 1687 C CA . ILE A 1 218 ? 5.503 -1.620 -10.245 1.00 95.06 218 ILE A CA 1
ATOM 1688 C C . ILE A 1 218 ? 6.425 -2.840 -10.338 1.00 95.06 218 ILE A C 1
ATOM 1690 O O . ILE A 1 218 ? 7.502 -2.856 -9.741 1.00 95.06 218 ILE A O 1
ATOM 1694 N N . LEU A 1 219 ? 5.989 -3.846 -11.092 1.00 94.75 219 LEU A N 1
ATOM 1695 C CA . LEU A 1 219 ? 6.772 -5.023 -11.446 1.00 94.75 219 LEU A CA 1
ATOM 1696 C C . LEU A 1 219 ? 6.931 -5.035 -12.963 1.00 94.75 219 LEU A C 1
ATOM 1698 O O . LEU A 1 219 ? 5.952 -5.134 -13.706 1.00 94.75 219 LEU A O 1
ATOM 1702 N N . VAL A 1 220 ? 8.165 -4.868 -13.418 1.00 94.00 220 VAL A N 1
ATOM 1703 C CA . VAL A 1 220 ? 8.468 -4.562 -14.812 1.00 94.00 220 VAL A CA 1
ATOM 1704 C C . VAL A 1 220 ? 9.144 -5.756 -15.464 1.00 94.00 220 VAL A C 1
ATOM 1706 O O . VAL A 1 220 ? 10.157 -6.234 -14.961 1.00 94.00 220 VAL A O 1
ATOM 1709 N N . SER A 1 221 ? 8.595 -6.223 -16.586 1.00 95.38 221 SER A N 1
ATOM 1710 C CA . SER A 1 221 ? 9.200 -7.292 -17.383 1.00 95.38 221 SER A CA 1
ATOM 1711 C C . SER A 1 221 ? 10.165 -6.706 -18.414 1.00 95.38 221 SER A C 1
ATOM 1713 O O . SER A 1 221 ? 9.807 -5.774 -19.137 1.00 95.38 221 SER A O 1
ATOM 1715 N N . PHE A 1 222 ? 11.371 -7.256 -18.527 1.00 95.25 222 PHE A N 1
ATOM 1716 C CA . PHE A 1 222 ? 12.381 -6.809 -19.491 1.00 95.25 222 PHE A CA 1
ATOM 1717 C C . PHE A 1 222 ? 13.210 -7.982 -20.022 1.00 95.25 222 PHE A C 1
ATOM 1719 O O . PHE A 1 222 ? 13.278 -9.029 -19.387 1.00 95.25 222 PHE A O 1
ATOM 1726 N N . LYS A 1 223 ? 13.849 -7.823 -21.186 1.00 95.94 223 LYS A N 1
ATOM 1727 C CA . LYS A 1 223 ? 14.802 -8.817 -21.705 1.00 95.94 223 LYS A CA 1
ATOM 1728 C C . LYS A 1 223 ? 16.214 -8.548 -21.184 1.00 95.94 223 LYS A C 1
ATOM 1730 O O . LYS A 1 223 ? 16.735 -7.444 -21.348 1.00 95.94 223 LYS A O 1
ATOM 1735 N N . ASN A 1 224 ? 16.847 -9.557 -20.600 1.00 92.75 224 ASN A N 1
ATOM 1736 C CA . ASN A 1 224 ? 18.250 -9.500 -20.191 1.00 92.75 224 ASN A CA 1
ATOM 1737 C C . ASN A 1 224 ? 19.204 -9.641 -21.405 1.00 92.75 224 ASN A C 1
ATOM 1739 O O . ASN A 1 224 ? 18.767 -9.751 -22.554 1.00 92.75 224 ASN A O 1
ATOM 1743 N N . SER A 1 225 ? 20.521 -9.664 -21.169 1.00 93.12 225 SER A N 1
ATOM 1744 C CA . SER A 1 225 ? 21.541 -9.790 -22.230 1.00 93.12 225 SER A CA 1
ATOM 1745 C C . SER A 1 225 ? 21.458 -11.093 -23.038 1.00 93.12 225 SER A C 1
ATOM 1747 O O . SER A 1 225 ? 21.895 -11.122 -24.185 1.00 93.12 225 SER A O 1
ATOM 1749 N N . SER A 1 226 ? 20.867 -12.151 -22.474 1.00 93.56 226 SER A N 1
ATOM 1750 C CA . SER A 1 226 ? 20.611 -13.428 -23.159 1.00 93.56 226 SER A CA 1
ATOM 1751 C C . SER A 1 226 ? 19.297 -13.451 -23.958 1.00 93.56 226 SER A C 1
ATOM 1753 O O . SER A 1 226 ? 18.989 -14.448 -24.602 1.00 93.56 226 SER A O 1
ATOM 1755 N N . GLY A 1 227 ? 18.500 -12.375 -23.911 1.00 91.19 227 GLY A N 1
ATOM 1756 C CA . GLY A 1 227 ? 17.162 -12.314 -24.510 1.00 91.19 227 GLY A CA 1
ATOM 1757 C C . GLY A 1 227 ? 16.057 -12.965 -23.667 1.00 91.19 227 GLY A C 1
ATOM 1758 O O . GLY A 1 227 ? 14.898 -12.965 -24.090 1.00 91.19 227 GLY A O 1
ATOM 1759 N N . THR A 1 228 ? 16.389 -13.478 -22.479 1.00 95.62 228 THR A N 1
ATOM 1760 C CA . THR A 1 228 ? 15.438 -14.064 -21.523 1.00 95.62 228 THR A CA 1
ATOM 1761 C C . THR A 1 228 ? 14.654 -12.959 -20.819 1.00 95.62 228 THR A C 1
ATOM 1763 O O . THR A 1 228 ? 15.220 -11.921 -20.478 1.00 95.62 228 THR A O 1
ATOM 1766 N N . VAL A 1 229 ? 13.351 -13.169 -20.608 1.00 95.62 229 VAL A N 1
ATOM 1767 C CA . VAL A 1 229 ? 12.502 -12.214 -19.883 1.00 95.62 229 VAL A CA 1
ATOM 1768 C C . VAL A 1 229 ? 12.683 -12.392 -18.378 1.00 95.62 229 VAL A C 1
ATOM 1770 O O . VAL A 1 229 ? 12.421 -13.465 -17.842 1.00 95.62 229 VAL A O 1
ATOM 1773 N N . GLU A 1 230 ? 13.078 -11.319 -17.707 1.00 94.19 230 GLU A N 1
ATOM 1774 C CA . GLU A 1 230 ? 13.169 -11.208 -16.253 1.00 94.19 230 GLU A CA 1
ATOM 1775 C C . GLU A 1 230 ? 12.185 -10.154 -15.740 1.00 94.19 230 GLU A C 1
ATOM 1777 O O . GLU A 1 230 ? 11.678 -9.329 -16.508 1.00 94.19 230 GLU A O 1
ATOM 1782 N N . LYS A 1 231 ? 11.893 -10.189 -14.435 1.00 92.94 231 LYS A N 1
ATOM 1783 C CA . LYS A 1 231 ? 11.036 -9.202 -13.774 1.00 92.94 231 LYS A CA 1
ATOM 1784 C C . LYS A 1 231 ? 11.792 -8.492 -12.668 1.00 92.94 231 LYS A C 1
ATOM 1786 O O . LYS A 1 231 ? 12.421 -9.138 -11.835 1.00 92.94 231 LYS A O 1
ATOM 1791 N N . GLU A 1 232 ? 11.644 -7.177 -12.615 1.00 88.00 232 GLU A N 1
ATOM 1792 C CA . GLU A 1 232 ? 12.263 -6.345 -11.592 1.00 88.00 232 GLU A CA 1
ATOM 1793 C C . GLU A 1 232 ? 11.233 -5.448 -10.895 1.00 88.00 232 GLU A C 1
ATOM 1795 O O . GLU A 1 232 ? 10.366 -4.849 -11.536 1.00 88.00 232 GLU A O 1
ATOM 1800 N N . SER A 1 233 ? 11.318 -5.382 -9.561 1.00 82.00 233 SER A N 1
ATOM 1801 C CA . SER A 1 233 ? 10.427 -4.588 -8.710 1.00 82.00 233 SER A CA 1
ATOM 1802 C C . SER A 1 233 ? 11.147 -3.366 -8.146 1.00 82.00 233 SER A C 1
ATOM 1804 O O . SER A 1 233 ? 12.253 -3.464 -7.604 1.00 82.00 233 SER A O 1
ATOM 1806 N N . SER A 1 234 ? 10.489 -2.211 -8.232 1.00 66.56 234 SER A N 1
ATOM 1807 C CA . SER A 1 234 ? 11.009 -0.921 -7.777 1.00 66.56 234 SER A CA 1
ATOM 1808 C C . SER A 1 234 ? 10.494 -0.575 -6.376 1.00 66.56 234 SER A C 1
ATOM 1810 O O . SER A 1 234 ? 9.601 0.260 -6.212 1.00 66.56 234 SER A O 1
ATOM 1812 N N . ILE A 1 235 ? 10.998 -1.243 -5.342 1.00 56.09 235 ILE A N 1
ATOM 1813 C CA . ILE A 1 235 ? 10.427 -1.084 -3.993 1.00 56.09 235 ILE A CA 1
ATOM 1814 C C . ILE A 1 235 ? 10.725 0.318 -3.415 1.00 56.09 235 ILE A C 1
ATOM 1816 O O . ILE A 1 235 ? 9.921 0.849 -2.657 1.00 56.09 235 ILE A O 1
ATOM 1820 N N . LEU A 1 236 ? 11.817 0.977 -3.822 1.00 53.50 236 LEU A N 1
ATOM 1821 C CA . LEU A 1 236 ? 12.268 2.293 -3.335 1.00 53.50 236 LEU A CA 1
ATOM 1822 C C . LEU A 1 236 ? 13.164 2.971 -4.405 1.00 53.50 236 LEU A C 1
ATOM 1824 O O . LEU A 1 236 ? 13.579 2.278 -5.330 1.00 53.50 236 LEU A O 1
ATOM 1828 N N . PRO A 1 237 ? 13.490 4.286 -4.340 1.00 49.28 237 PRO A N 1
ATOM 1829 C CA . PRO A 1 237 ? 14.215 5.013 -5.406 1.00 49.28 237 PRO A CA 1
ATOM 1830 C C . PRO A 1 237 ? 15.685 4.588 -5.617 1.00 49.28 237 PRO A C 1
ATOM 1832 O O . PRO A 1 237 ? 16.439 5.281 -6.309 1.00 49.28 237 PRO A O 1
ATOM 1835 N N . PHE A 1 238 ? 16.102 3.482 -5.006 1.00 45.00 238 PHE A N 1
ATOM 1836 C CA . PHE A 1 238 ? 17.412 2.887 -5.201 1.00 45.00 238 PHE A CA 1
ATOM 1837 C C . PHE A 1 238 ? 17.399 2.128 -6.518 1.00 45.00 238 PHE A C 1
ATOM 1839 O O . PHE A 1 238 ? 16.548 1.268 -6.756 1.00 45.00 238 PHE A O 1
ATOM 1846 N N . SER A 1 239 ? 18.319 2.517 -7.395 1.00 39.50 239 SER A N 1
ATOM 1847 C CA . SER A 1 239 ? 18.558 1.813 -8.642 1.00 39.50 239 SER A CA 1
ATOM 1848 C C . SER A 1 239 ? 18.843 0.339 -8.335 1.00 39.50 239 SER A C 1
ATOM 1850 O O . SER A 1 239 ? 19.424 0.037 -7.291 1.00 39.50 239 SER A O 1
ATOM 1852 N N . PRO A 1 240 ? 18.529 -0.589 -9.245 1.00 38.34 240 PRO A N 1
ATOM 1853 C CA . PRO A 1 240 ? 19.120 -1.926 -9.222 1.00 38.34 240 PRO A CA 1
ATOM 1854 C C . PRO A 1 240 ? 20.652 -1.888 -9.111 1.00 38.34 240 PRO A C 1
ATOM 1856 O O . PRO A 1 240 ? 21.241 -2.757 -8.487 1.00 38.34 240 PRO A O 1
ATOM 1859 N N . ALA A 1 241 ? 21.281 -0.839 -9.658 1.00 34.94 241 ALA A N 1
ATOM 1860 C CA . ALA A 1 241 ? 22.723 -0.599 -9.585 1.00 34.94 241 ALA A CA 1
ATOM 1861 C C . ALA A 1 241 ? 23.220 -0.063 -8.225 1.00 34.94 241 ALA A C 1
ATOM 1863 O O . ALA A 1 241 ? 24.424 0.082 -8.045 1.00 34.94 241 ALA A O 1
ATOM 1864 N N . ASP A 1 242 ? 22.310 0.255 -7.298 1.00 36.94 242 ASP A N 1
ATOM 1865 C CA . ASP A 1 242 ? 22.633 0.690 -5.933 1.00 36.94 242 ASP A CA 1
ATOM 1866 C C . ASP A 1 242 ? 22.509 -0.482 -4.921 1.00 36.94 242 ASP A C 1
ATOM 1868 O O . ASP A 1 242 ? 22.530 -0.245 -3.710 1.00 36.94 242 ASP A O 1
ATOM 1872 N N . ARG A 1 243 ? 22.337 -1.728 -5.402 1.00 35.31 243 ARG A N 1
ATOM 1873 C CA . ARG A 1 243 ? 22.301 -2.974 -4.614 1.00 35.31 243 ARG A CA 1
ATOM 1874 C C . ARG A 1 243 ? 23.518 -3.855 -4.871 1.00 35.31 243 ARG A C 1
ATOM 1876 O O . ARG A 1 243 ? 23.968 -3.915 -6.034 1.00 35.31 243 ARG A O 1
#

Organism: NCBI:txid1854762

Radius of gyration: 23.44 Å; Cα contacts (8 Å, |Δi|>4): 356; chains: 1; bounding box: 89×49×54 Å

Solvent-accessible surface area (backbone atoms only — not comparable to full-atom values): 14655 Å² total; per-residue (Å²): 139,82,88,81,81,88,80,82,82,75,80,78,76,80,76,81,76,82,66,83,65,100,62,87,78,71,74,80,87,88,75,87,76,89,79,73,97,50,70,36,80,75,46,74,47,32,39,67,47,75,46,81,53,97,70,25,31,43,35,26,42,65,88,54,19,42,63,28,35,35,64,72,44,85,88,38,45,67,45,53,50,51,50,54,52,22,33,77,68,67,35,51,35,30,41,26,21,38,61,99,51,56,38,50,75,48,63,43,81,55,52,75,67,49,47,53,51,51,53,68,70,69,55,90,71,83,77,70,85,64,80,81,40,43,58,59,41,85,30,61,68,61,50,54,50,52,53,49,57,52,53,41,26,26,59,95,48,96,71,34,57,90,86,46,37,56,74,90,52,72,65,48,57,42,62,59,43,27,51,54,49,46,50,56,37,45,77,72,46,24,44,64,49,72,49,76,49,76,46,94,41,74,49,71,77,88,84,52,71,40,55,25,40,38,51,42,26,41,31,39,37,28,16,47,97,86,65,50,80,46,75,50,72,57,87,54,94,65,52,82,86,73,108